Protein AF-A0A9D8ED06-F1 (afdb_monomer)

Structure (mmCIF, N/CA/C/O backbone):
data_AF-A0A9D8ED06-F1
#
_entry.id   AF-A0A9D8ED06-F1
#
loop_
_atom_site.group_PDB
_atom_site.id
_atom_site.type_symbol
_atom_site.label_atom_id
_atom_site.label_alt_id
_atom_site.label_comp_id
_atom_site.label_asym_id
_atom_site.label_entity_id
_atom_site.label_seq_id
_atom_site.pdbx_PDB_ins_code
_atom_site.Cartn_x
_atom_site.Cartn_y
_atom_site.Cartn_z
_atom_site.occupancy
_atom_site.B_iso_or_equiv
_atom_site.auth_seq_id
_atom_site.auth_comp_id
_atom_site.auth_asym_id
_atom_site.auth_atom_id
_atom_site.pdbx_PDB_model_num
ATOM 1 N N . MET A 1 1 ? -43.386 12.411 17.148 1.00 39.41 1 MET A N 1
ATOM 2 C CA . MET A 1 1 ? -43.288 12.449 15.678 1.00 39.41 1 MET A CA 1
ATOM 3 C C . MET A 1 1 ? -42.777 13.836 15.346 1.00 39.41 1 MET A C 1
ATOM 5 O O . MET A 1 1 ? -43.495 14.792 15.588 1.00 39.41 1 MET A O 1
ATOM 9 N N . MET A 1 2 ? -41.491 13.960 15.024 1.00 34.00 2 MET A N 1
ATOM 10 C CA . MET A 1 2 ? -40.901 15.220 14.574 1.00 34.00 2 MET A CA 1
ATOM 11 C C . MET A 1 2 ? -40.360 14.948 13.182 1.00 34.00 2 MET A C 1
ATOM 13 O O . MET A 1 2 ? -39.385 14.214 13.023 1.00 34.00 2 MET A O 1
ATOM 17 N N . ASP A 1 3 ? -41.088 15.466 12.205 1.00 28.80 3 ASP A N 1
ATOM 18 C CA . ASP A 1 3 ? -40.783 15.391 10.791 1.00 28.80 3 ASP A CA 1
ATOM 19 C C . ASP A 1 3 ? -39.564 16.272 10.500 1.00 28.80 3 ASP A C 1
ATOM 21 O O . ASP A 1 3 ? -39.547 17.467 10.801 1.00 28.80 3 ASP A O 1
ATOM 25 N N . TYR A 1 4 ? -38.510 15.664 9.959 1.00 32.94 4 TYR A N 1
ATOM 26 C CA . TYR A 1 4 ? -37.364 16.386 9.420 1.00 32.94 4 TYR A CA 1
ATOM 27 C C . TYR A 1 4 ? -37.573 16.544 7.915 1.00 32.94 4 TYR A C 1
ATOM 29 O O . TYR A 1 4 ? -37.387 15.595 7.152 1.00 32.94 4 TYR A O 1
ATOM 37 N N . GLU A 1 5 ? -37.971 17.742 7.493 1.00 30.98 5 GLU A N 1
ATOM 38 C CA . GLU A 1 5 ? -37.958 18.138 6.087 1.00 30.98 5 GLU A CA 1
ATOM 39 C C . GLU A 1 5 ? -36.528 18.531 5.672 1.00 30.98 5 GLU A C 1
ATOM 41 O O . GLU A 1 5 ? -35.942 19.453 6.255 1.00 30.98 5 GLU A O 1
ATOM 46 N N . PRO A 1 6 ? -35.931 17.869 4.663 1.00 34.00 6 PRO A N 1
ATOM 47 C CA . PRO A 1 6 ? -34.641 18.276 4.138 1.00 34.00 6 PRO A CA 1
ATOM 48 C C . PRO A 1 6 ? -34.812 19.580 3.355 1.00 34.00 6 PRO A C 1
ATOM 50 O O . PRO A 1 6 ? -35.506 19.629 2.340 1.00 34.00 6 PRO A O 1
ATOM 53 N N . LYS A 1 7 ? -34.150 20.647 3.816 1.00 33.44 7 LYS A N 1
ATOM 54 C CA . LYS A 1 7 ? -34.055 21.903 3.067 1.00 33.44 7 LYS A CA 1
ATOM 55 C C . LYS A 1 7 ? -33.379 21.630 1.725 1.00 33.44 7 LYS A C 1
ATOM 57 O O . LYS A 1 7 ? -32.186 21.346 1.652 1.00 33.44 7 LYS A O 1
ATOM 62 N N . SER A 1 8 ? -34.179 21.720 0.673 1.00 41.31 8 SER A N 1
ATOM 63 C CA . SER A 1 8 ? -33.764 21.725 -0.718 1.00 41.31 8 SER A CA 1
ATOM 64 C C . SER A 1 8 ? -32.802 22.879 -0.995 1.00 41.31 8 SER A C 1
ATOM 66 O O . SER A 1 8 ? -33.153 24.043 -0.801 1.00 41.31 8 SER A O 1
ATOM 68 N N . SER A 1 9 ? -31.636 22.574 -1.550 1.00 38.88 9 SER A N 1
ATOM 69 C CA . SER A 1 9 ? -30.878 23.527 -2.359 1.00 38.88 9 SER A CA 1
ATOM 70 C C . SER A 1 9 ? -30.356 22.818 -3.609 1.00 38.88 9 SER A C 1
ATOM 72 O O . SER A 1 9 ? -29.245 22.302 -3.647 1.00 38.88 9 SER A O 1
ATOM 74 N N . ASN A 1 10 ? -31.248 22.754 -4.600 1.00 35.50 10 ASN A N 1
ATOM 75 C CA . ASN A 1 10 ? -31.016 22.803 -6.044 1.00 35.50 10 ASN A CA 1
ATOM 76 C C . ASN A 1 10 ? -29.803 22.044 -6.605 1.00 35.50 10 ASN A C 1
ATOM 78 O O . ASN A 1 10 ? -28.806 22.646 -6.992 1.00 35.50 10 ASN A O 1
ATOM 82 N N . CYS A 1 11 ? -29.963 20.736 -6.814 1.00 32.53 11 CYS A N 1
ATOM 83 C CA . CYS A 1 11 ? -29.278 20.053 -7.911 1.00 32.53 11 CYS A CA 1
ATOM 84 C C . CYS A 1 11 ? -30.189 20.137 -9.146 1.00 32.53 11 CYS A C 1
ATOM 86 O O . CYS A 1 11 ? -30.953 19.220 -9.445 1.00 32.53 11 CYS A O 1
ATOM 88 N N . ALA A 1 12 ? -30.200 21.301 -9.799 1.00 33.06 12 ALA A N 1
ATOM 89 C CA . ALA A 1 12 ? -30.870 21.453 -11.081 1.00 33.06 12 ALA A CA 1
ATOM 90 C C . ALA A 1 12 ? -30.023 20.740 -12.141 1.00 33.06 12 ALA A C 1
ATOM 92 O O . ALA A 1 12 ? -28.913 21.161 -12.458 1.00 33.06 12 ALA A O 1
ATOM 93 N N . THR A 1 13 ? -30.539 19.635 -12.666 1.00 32.00 13 THR A N 1
ATOM 94 C CA . THR A 1 13 ? -29.998 18.959 -13.842 1.00 32.00 13 THR A CA 1
ATOM 95 C C . THR A 1 13 ? -30.345 19.786 -15.075 1.00 32.00 13 THR A C 1
ATOM 97 O O . THR A 1 13 ? -31.460 19.723 -15.586 1.00 32.00 13 THR A O 1
ATOM 100 N N . SER A 1 14 ? -29.397 20.580 -15.570 1.00 33.00 14 SER A N 1
ATOM 101 C CA . SER A 1 14 ? -29.468 21.112 -16.929 1.00 33.00 14 SER A CA 1
ATOM 102 C C . SER A 1 14 ? -28.676 20.200 -17.866 1.00 33.00 14 SER A C 1
ATOM 104 O O . SER A 1 14 ? -27.465 20.023 -17.749 1.00 33.00 14 SER A O 1
ATOM 106 N N . TYR A 1 15 ? -29.393 19.576 -18.799 1.00 31.38 15 TYR A N 1
ATOM 107 C CA . TYR A 1 15 ? -28.811 18.832 -19.908 1.00 31.38 15 TYR A CA 1
ATOM 108 C C . TYR A 1 15 ? -28.352 19.829 -20.973 1.00 31.38 15 TYR A C 1
ATOM 110 O O . TYR A 1 15 ? -29.186 20.459 -21.618 1.00 31.38 15 TYR A O 1
ATOM 118 N N . ASN A 1 16 ? -27.041 19.950 -21.191 1.00 36.94 16 ASN A N 1
ATOM 119 C CA . ASN A 1 16 ? -26.518 20.590 -22.394 1.00 36.94 16 ASN A CA 1
ATOM 120 C C . ASN A 1 16 ? -26.170 19.523 -23.434 1.00 36.94 16 ASN A C 1
ATOM 122 O O . ASN A 1 16 ? -25.305 18.669 -23.240 1.00 36.94 16 ASN A O 1
ATOM 126 N N . HIS A 1 17 ? -26.887 19.588 -24.553 1.00 39.72 17 HIS A N 1
ATOM 127 C CA . HIS A 1 17 ? -26.724 18.757 -25.738 1.00 39.72 17 HIS A CA 1
ATOM 128 C C . HIS A 1 17 ? -25.493 19.224 -26.533 1.00 39.72 17 HIS A C 1
ATOM 130 O O . HIS A 1 17 ? -25.630 19.824 -27.588 1.00 39.72 17 HIS A O 1
ATOM 136 N N . GLN A 1 18 ? -24.282 18.991 -26.026 1.00 37.78 18 GLN A N 1
ATOM 137 C CA . GLN A 1 18 ? -23.038 19.061 -26.805 1.00 37.78 18 GLN A CA 1
ATOM 138 C C . GLN A 1 18 ? -21.930 18.365 -26.008 1.00 37.78 18 GLN A C 1
ATOM 140 O O . GLN A 1 18 ? -21.523 18.817 -24.944 1.00 37.78 18 GLN A O 1
ATOM 145 N N . GLY A 1 19 ? -21.526 17.189 -26.492 1.00 42.66 19 GLY A N 1
ATOM 146 C CA . GLY A 1 19 ? -20.711 16.227 -25.762 1.00 42.66 19 GLY A CA 1
ATOM 147 C C . GLY A 1 19 ? -19.361 16.763 -25.285 1.00 42.66 19 GLY A C 1
ATOM 148 O O . GLY A 1 19 ? -18.488 17.076 -26.084 1.00 42.66 19 GLY A O 1
ATOM 149 N N . SER A 1 20 ? -19.178 16.762 -23.967 1.00 33.22 20 SER A N 1
ATOM 150 C CA . SER A 1 20 ? -17.905 16.538 -23.280 1.00 33.22 20 SER A CA 1
ATOM 151 C C . SER A 1 20 ? -18.240 16.145 -21.842 1.00 33.22 20 SER A C 1
ATOM 153 O O . SER A 1 20 ? -18.758 16.945 -21.065 1.00 33.22 20 SER A O 1
ATOM 155 N N . SER A 1 21 ? -18.064 14.870 -21.504 1.00 31.06 21 SER A N 1
ATOM 156 C CA . SER A 1 21 ? -18.430 14.323 -20.200 1.00 31.06 21 SER A CA 1
ATOM 157 C C . SER A 1 21 ? -17.364 14.658 -19.159 1.00 31.06 21 SER A C 1
ATOM 159 O O . SER A 1 21 ? -16.411 13.899 -18.979 1.00 31.06 21 SER A O 1
ATOM 161 N N . THR A 1 22 ? -17.538 15.753 -18.428 1.00 29.25 22 THR A N 1
ATOM 162 C CA . THR A 1 22 ? -16.889 15.918 -17.124 1.00 29.25 22 THR A CA 1
ATOM 163 C C . THR A 1 22 ? -17.961 15.879 -16.050 1.00 29.25 22 THR A C 1
ATOM 165 O O . THR A 1 22 ? -18.749 16.807 -15.901 1.00 29.25 22 THR A O 1
ATOM 168 N N . VAL A 1 23 ? -18.008 14.766 -15.318 1.00 35.38 23 VAL A N 1
ATOM 169 C CA . VAL A 1 23 ? -18.763 14.672 -14.069 1.00 35.38 23 VAL A CA 1
ATOM 170 C C . VAL A 1 23 ? -17.981 15.478 -13.041 1.00 35.38 23 VAL A C 1
ATOM 172 O O . VAL A 1 23 ? -16.940 15.033 -12.557 1.00 35.38 23 VAL A O 1
ATOM 175 N N . GLU A 1 24 ? -18.447 16.688 -12.754 1.00 33.56 24 GLU A N 1
ATOM 176 C CA . GLU A 1 24 ? -17.897 17.514 -11.687 1.00 33.56 24 GLU A CA 1
ATOM 177 C C . GLU A 1 24 ? -18.332 16.903 -10.350 1.00 33.56 24 GLU A C 1
ATOM 179 O O . GLU A 1 24 ? -19.439 17.100 -9.847 1.00 33.56 24 GLU A O 1
ATOM 184 N N . CYS A 1 25 ? -17.476 16.033 -9.817 1.00 30.41 25 CYS A N 1
ATOM 185 C CA . CYS A 1 25 ? -17.723 15.368 -8.552 1.00 30.41 25 CYS A CA 1
ATOM 186 C C . CYS A 1 25 ? -17.470 16.364 -7.411 1.00 30.41 25 CYS A C 1
ATOM 188 O O . CYS A 1 25 ? -16.342 16.529 -6.961 1.00 30.41 25 CYS A O 1
ATOM 190 N N . CYS A 1 26 ? -18.546 17.003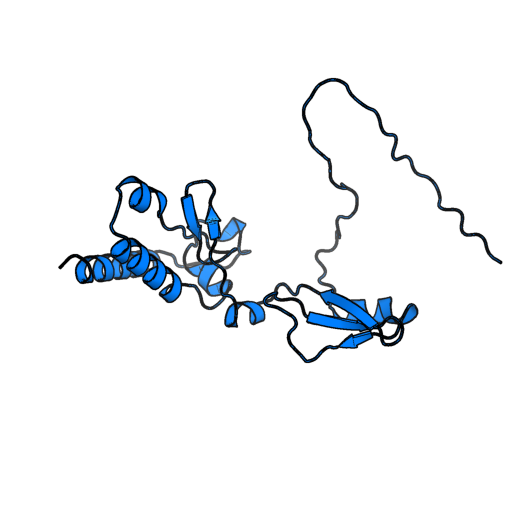 -6.948 1.00 32.66 26 CYS A N 1
ATOM 191 C CA . CYS A 1 26 ? -18.692 17.625 -5.630 1.00 32.66 26 CYS A CA 1
ATOM 192 C C . CYS A 1 26 ? -17.576 18.597 -5.19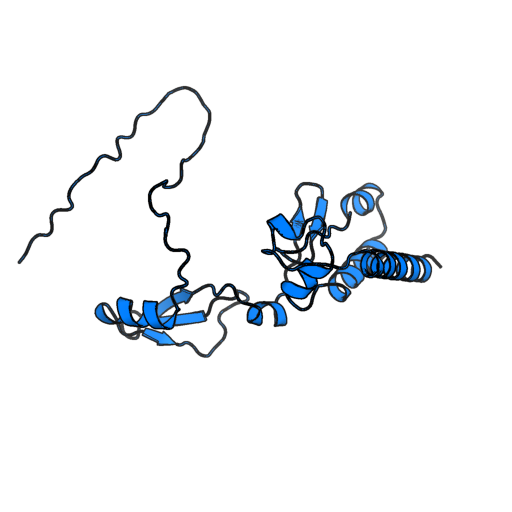8 1.00 32.66 26 CYS A C 1
ATOM 194 O O . CYS A 1 26 ? -16.750 18.283 -4.341 1.00 32.66 26 CYS A O 1
ATOM 196 N N . SER A 1 27 ? -17.672 19.846 -5.646 1.00 34.34 27 SER A N 1
ATOM 197 C CA . SER A 1 27 ? -16.887 21.001 -5.169 1.00 34.34 27 SER A CA 1
ATOM 198 C C . SER A 1 27 ? -17.259 21.486 -3.748 1.00 34.34 27 SER A C 1
ATOM 200 O O . SER A 1 27 ? -17.059 22.651 -3.427 1.00 34.34 27 SER A O 1
ATOM 202 N N . GLY A 1 28 ? -17.846 20.632 -2.897 1.00 31.55 28 GLY A N 1
ATOM 203 C CA . GLY A 1 28 ? -18.519 21.053 -1.654 1.00 31.55 28 GLY A CA 1
ATOM 204 C C . GLY A 1 28 ? -18.012 20.445 -0.344 1.00 31.55 28 GLY A C 1
ATOM 205 O O . GLY A 1 28 ? -18.449 20.872 0.717 1.00 31.55 28 GLY A O 1
ATOM 206 N N . TYR A 1 29 ? -17.095 19.476 -0.377 1.00 38.69 29 TYR A N 1
ATOM 207 C CA . TYR A 1 29 ? -16.506 18.899 0.839 1.00 38.69 29 TYR A CA 1
ATOM 208 C C . TYR A 1 29 ? -14.985 19.041 0.813 1.00 38.69 29 TYR A C 1
ATOM 210 O O . TYR A 1 29 ? -14.239 18.064 0.788 1.00 38.69 29 TYR A O 1
ATOM 218 N N . MET A 1 30 ? -14.520 20.288 0.809 1.00 34.34 30 MET A N 1
ATOM 219 C CA . MET A 1 30 ? -13.163 20.593 1.248 1.00 34.34 30 MET A CA 1
ATOM 220 C C . MET A 1 30 ? -13.162 20.525 2.781 1.00 34.34 30 MET A C 1
ATOM 222 O O . MET A 1 30 ? -13.786 21.346 3.446 1.00 34.34 30 MET A O 1
ATOM 226 N N . ALA A 1 31 ? -12.510 19.514 3.359 1.00 41.62 31 ALA A N 1
ATOM 227 C CA . ALA A 1 31 ? -12.146 19.546 4.773 1.00 41.62 31 ALA A CA 1
ATOM 228 C C . ALA A 1 31 ? -11.008 20.571 4.935 1.00 41.62 31 ALA A C 1
ATOM 230 O O . ALA A 1 31 ? -9.836 20.248 4.760 1.00 41.62 31 ALA A O 1
ATOM 231 N N . ASP A 1 32 ? -11.385 21.822 5.188 1.00 45.78 32 ASP A N 1
ATOM 232 C CA . ASP A 1 32 ? -10.563 23.029 5.014 1.00 45.78 32 ASP A CA 1
ATOM 233 C C . ASP A 1 32 ? -9.677 23.400 6.227 1.00 45.78 32 ASP A C 1
ATOM 235 O O . ASP A 1 32 ? -9.299 24.551 6.405 1.00 45.78 32 ASP A O 1
ATOM 239 N N . SER A 1 33 ? -9.330 22.450 7.106 1.00 54.94 33 SER A N 1
ATOM 240 C CA . SER A 1 33 ? -8.477 22.736 8.281 1.00 54.94 33 SER A CA 1
ATOM 241 C C . SER A 1 33 ? -7.114 22.041 8.270 1.00 54.94 33 SER A C 1
ATOM 243 O O . SER A 1 33 ? -6.279 22.315 9.130 1.00 54.94 33 SER A O 1
ATOM 245 N N . GLY A 1 34 ? -6.871 21.104 7.343 1.00 58.88 34 GLY A N 1
ATOM 246 C CA . GLY A 1 34 ? -5.668 20.257 7.358 1.00 58.88 34 GLY A CA 1
ATOM 247 C C . GLY A 1 34 ? -5.547 19.349 8.597 1.00 58.88 34 GLY A C 1
ATOM 248 O O . GLY A 1 34 ? -4.562 18.620 8.743 1.00 58.88 34 GLY A O 1
ATOM 249 N N . GLU A 1 35 ? -6.543 19.364 9.485 1.00 76.00 35 GLU A N 1
ATOM 250 C CA . GLU A 1 35 ? -6.534 18.633 10.742 1.00 76.00 35 GLU A CA 1
ATOM 251 C C . GLU A 1 35 ? -6.864 17.155 10.503 1.00 76.00 35 GLU A C 1
ATOM 253 O O . GLU A 1 35 ? -7.863 16.790 9.877 1.00 76.00 35 GLU A O 1
ATOM 258 N N . LYS A 1 36 ? -5.995 16.265 10.989 1.00 78.81 36 LYS A N 1
ATOM 259 C CA . LYS A 1 36 ? -6.183 14.818 10.848 1.00 78.81 36 LYS A CA 1
ATOM 260 C C . LYS A 1 36 ? -7.125 14.314 11.934 1.00 78.81 36 LYS A C 1
ATOM 262 O O . LYS A 1 36 ? -6.769 14.310 13.108 1.00 78.81 36 LYS A O 1
ATOM 267 N N . ILE A 1 37 ? -8.277 13.787 11.534 1.00 85.31 37 ILE A N 1
ATOM 268 C CA . ILE A 1 37 ? -9.206 13.124 12.453 1.00 85.31 37 ILE A CA 1
ATOM 269 C C . ILE A 1 37 ? -8.759 11.673 12.672 1.00 85.31 37 ILE A C 1
ATOM 271 O O . ILE A 1 37 ? -8.502 10.931 11.721 1.00 85.31 37 ILE A O 1
ATOM 275 N N . SER A 1 38 ? -8.666 11.252 13.935 1.00 88.94 38 SER A N 1
ATOM 276 C CA . SER A 1 38 ? -8.314 9.870 14.270 1.00 88.94 38 SER A CA 1
ATOM 277 C C . SER A 1 38 ? -9.487 8.915 14.027 1.00 88.94 38 SER A C 1
ATOM 279 O O . SER A 1 38 ? -10.650 9.274 14.219 1.00 88.94 38 SER A O 1
ATOM 281 N N . VAL A 1 39 ? -9.193 7.654 13.687 1.00 90.12 39 VAL A N 1
ATOM 282 C CA . VAL A 1 39 ? -10.227 6.606 13.586 1.00 90.12 39 VAL A CA 1
ATOM 283 C C . VAL A 1 39 ? -11.006 6.484 14.898 1.00 90.12 39 VAL A C 1
ATOM 285 O O . VAL A 1 39 ? -12.220 6.323 14.873 1.00 90.12 39 VAL A O 1
ATOM 288 N N . GLN A 1 40 ? -10.334 6.626 16.045 1.00 89.50 40 GLN A N 1
ATOM 289 C CA . GLN A 1 40 ? -10.975 6.532 17.355 1.00 89.50 40 GLN A CA 1
ATOM 290 C C . GLN A 1 40 ? -12.010 7.645 17.576 1.00 89.50 40 GLN A C 1
ATOM 292 O O . GLN A 1 40 ? -13.081 7.383 18.118 1.00 89.50 40 GLN A O 1
ATOM 297 N N . SER A 1 41 ? -11.720 8.861 17.104 1.00 91.69 41 SER A N 1
ATOM 298 C CA . SER A 1 41 ? -12.649 9.995 17.144 1.00 91.69 41 SER A CA 1
ATOM 299 C C . SER A 1 41 ? -13.886 9.725 16.286 1.00 91.69 41 SER A C 1
ATOM 301 O O . SER A 1 41 ? -15.005 9.942 16.741 1.00 91.69 41 SER A O 1
ATOM 303 N N . ILE A 1 42 ? -13.698 9.179 15.077 1.00 93.38 42 ILE A N 1
ATOM 304 C CA . ILE A 1 42 ? -14.815 8.822 14.188 1.00 93.38 42 ILE A CA 1
ATOM 305 C C . ILE A 1 42 ? -15.680 7.731 14.824 1.00 93.38 42 ILE A C 1
ATOM 307 O O . ILE A 1 42 ? -16.900 7.860 14.834 1.00 93.38 42 ILE A O 1
ATOM 311 N N . ILE A 1 43 ? -15.063 6.695 15.405 1.00 93.06 43 ILE A N 1
ATOM 312 C CA . ILE A 1 43 ? -15.779 5.650 16.150 1.00 93.06 43 ILE A CA 1
ATOM 313 C C . ILE A 1 43 ? -16.590 6.249 17.302 1.00 93.06 43 ILE A C 1
ATOM 315 O O . ILE A 1 43 ? -17.753 5.892 17.472 1.00 93.06 43 ILE A O 1
ATOM 319 N N . GLY A 1 44 ? -16.015 7.193 18.053 1.00 92.25 44 GLY A N 1
ATOM 320 C CA . GLY A 1 44 ? -16.721 7.916 19.111 1.00 92.25 44 GLY A CA 1
ATOM 321 C C . GLY A 1 44 ? -17.992 8.607 18.614 1.00 92.25 44 GLY A C 1
ATOM 322 O O . GLY A 1 44 ? -19.037 8.470 19.243 1.00 92.25 44 GLY A O 1
ATOM 323 N N . ILE A 1 45 ? -17.922 9.268 17.455 1.00 92.06 45 ILE A N 1
ATOM 324 C CA . ILE A 1 45 ? -19.072 9.939 16.830 1.00 92.06 45 ILE A CA 1
ATOM 325 C C . ILE A 1 45 ? -20.121 8.920 16.374 1.00 92.06 45 ILE A C 1
ATOM 327 O O . ILE A 1 45 ? -21.299 9.065 16.688 1.00 92.06 45 ILE A O 1
ATOM 331 N N . ILE A 1 46 ? -19.730 7.873 15.641 1.00 92.38 46 ILE A N 1
ATOM 332 C CA . ILE A 1 46 ? -20.711 6.934 15.071 1.00 92.38 46 ILE A CA 1
ATOM 333 C C . ILE A 1 46 ? -21.322 5.991 16.113 1.00 92.38 46 ILE A C 1
ATOM 335 O O . ILE A 1 46 ? -22.390 5.432 15.866 1.00 92.38 46 ILE A O 1
ATOM 339 N N . ASN A 1 47 ? -20.695 5.839 17.285 1.00 90.94 47 ASN A N 1
ATOM 340 C CA . ASN A 1 47 ? -21.217 5.023 18.383 1.00 90.94 47 ASN A CA 1
ATOM 341 C C . ASN A 1 47 ? -22.566 5.524 18.932 1.00 90.94 47 ASN A C 1
ATOM 343 O O . ASN A 1 47 ? -23.270 4.769 19.597 1.00 90.94 47 ASN A O 1
ATOM 347 N N . GLN A 1 48 ? -22.979 6.760 18.630 1.00 91.62 48 GLN A N 1
ATOM 348 C CA . GLN A 1 48 ? -24.333 7.227 18.955 1.00 91.62 48 GLN A CA 1
ATOM 349 C C . GLN A 1 48 ? -25.427 6.573 18.087 1.00 91.62 48 GLN A C 1
ATOM 351 O O . GLN A 1 48 ? -26.599 6.602 18.449 1.00 91.62 48 GLN A O 1
ATOM 356 N N . TYR A 1 49 ? -25.051 5.960 16.958 1.00 89.88 49 TYR A N 1
ATOM 357 C CA . TYR A 1 49 ? -25.964 5.302 16.015 1.00 89.88 49 TYR A CA 1
ATOM 358 C C . TYR A 1 49 ? -25.845 3.769 16.008 1.00 89.88 49 TYR A C 1
ATOM 360 O O . TYR A 1 49 ? -26.639 3.094 15.355 1.00 89.88 49 TYR A O 1
ATOM 368 N N . GLY A 1 50 ? -24.858 3.197 16.702 1.00 88.69 50 GLY A N 1
ATOM 369 C CA . GLY A 1 50 ? -24.598 1.756 16.705 1.00 88.69 50 GLY A CA 1
ATOM 370 C C . GLY A 1 50 ? -23.491 1.357 17.678 1.00 88.69 50 GLY A C 1
ATOM 371 O O . GLY A 1 50 ? -22.865 2.210 18.294 1.00 88.69 50 GLY A O 1
ATOM 372 N N . SER A 1 51 ? -23.235 0.055 17.828 1.00 93.19 51 SER A N 1
ATOM 373 C CA . SER A 1 51 ? -22.165 -0.442 18.704 1.00 93.19 51 SER A CA 1
ATOM 374 C C . SER A 1 51 ? -21.085 -1.112 17.872 1.00 93.19 51 SER A C 1
ATOM 376 O O . SER A 1 51 ? -21.270 -2.234 17.400 1.00 93.19 51 SER A O 1
ATOM 378 N N . TYR A 1 52 ? -19.960 -0.421 17.697 1.00 94.94 52 TYR A N 1
ATOM 379 C CA . TYR A 1 52 ? -18.884 -0.855 16.813 1.00 94.94 52 TYR A CA 1
ATOM 380 C C . TYR A 1 52 ? -17.711 -1.450 17.595 1.00 94.94 52 TYR A C 1
ATOM 382 O O . TYR A 1 52 ? -17.134 -0.804 18.469 1.00 94.94 52 TYR A O 1
ATOM 390 N N . GLU A 1 53 ? -17.315 -2.674 17.251 1.00 93.81 53 GLU A N 1
ATOM 391 C CA . GLU A 1 53 ? -16.149 -3.348 17.828 1.00 93.81 53 GLU A CA 1
ATOM 392 C C . GLU A 1 53 ? -15.040 -3.534 16.796 1.00 93.81 53 GLU A C 1
ATOM 394 O O . GLU A 1 53 ? -15.296 -3.861 15.636 1.00 93.81 53 GLU A O 1
ATOM 399 N N . ARG A 1 54 ? -13.786 -3.326 17.211 1.00 94.81 54 ARG A N 1
ATOM 400 C CA . ARG A 1 54 ? -12.637 -3.509 16.323 1.00 94.81 54 ARG A CA 1
ATOM 401 C C . ARG A 1 54 ? -12.456 -4.990 16.010 1.00 94.81 54 ARG A C 1
ATOM 403 O O . ARG A 1 54 ? -12.277 -5.802 16.916 1.00 94.81 54 ARG A O 1
ATOM 410 N N . VAL A 1 55 ? -12.395 -5.314 14.727 1.00 94.75 55 VAL A N 1
ATOM 411 C CA . VAL A 1 55 ? -12.042 -6.650 14.248 1.00 94.75 55 VAL A CA 1
ATOM 412 C C . VAL A 1 55 ? -10.531 -6.827 14.396 1.00 94.75 55 VAL A C 1
ATOM 414 O O . VAL A 1 55 ? -9.749 -5.964 13.982 1.00 94.75 55 VAL A O 1
ATOM 417 N N . LYS A 1 56 ? -10.103 -7.913 15.046 1.00 91.00 56 LYS A N 1
ATOM 418 C CA . LYS A 1 56 ? -8.674 -8.196 15.261 1.00 91.00 56 LYS A CA 1
ATOM 419 C C . LYS A 1 56 ? -8.064 -8.883 14.048 1.00 91.00 56 LYS A C 1
ATOM 421 O O . LYS A 1 56 ? -6.907 -8.638 13.714 1.00 91.00 56 LYS A O 1
ATOM 426 N N . GLU A 1 57 ? -8.858 -9.717 13.398 1.00 88.62 57 GLU A N 1
ATOM 427 C CA . GLU A 1 57 ? -8.487 -10.476 12.225 1.00 88.62 57 GLU A CA 1
ATOM 428 C C . GLU A 1 57 ? -8.336 -9.555 11.018 1.00 88.62 57 GLU A C 1
ATOM 430 O O . GLU A 1 57 ? -9.089 -8.601 10.800 1.00 88.62 57 GLU A O 1
ATOM 435 N N . ARG A 1 58 ? -7.347 -9.868 10.188 1.00 83.19 58 ARG A N 1
ATOM 436 C CA . ARG A 1 58 ? -7.154 -9.173 8.928 1.00 83.19 58 ARG A CA 1
ATOM 437 C C . ARG A 1 58 ? -8.193 -9.655 7.916 1.00 83.19 58 ARG A C 1
ATOM 439 O O . ARG A 1 58 ? -8.212 -10.831 7.567 1.00 83.19 58 ARG A O 1
ATOM 446 N N . ILE A 1 59 ? -8.988 -8.730 7.383 1.00 88.31 59 ILE A N 1
ATOM 447 C CA . ILE A 1 59 ? -9.931 -9.014 6.295 1.00 88.31 59 ILE A CA 1
ATOM 448 C C . ILE A 1 59 ? -9.315 -8.562 4.965 1.00 88.31 59 ILE A C 1
ATOM 450 O O . ILE A 1 59 ? -9.129 -7.370 4.705 1.00 88.31 59 ILE A O 1
ATOM 454 N N . GLY A 1 60 ? -9.003 -9.533 4.106 1.00 86.50 60 GLY A N 1
ATOM 455 C CA . GLY A 1 60 ? -8.438 -9.302 2.777 1.00 86.50 60 GLY A CA 1
ATOM 456 C C . GLY A 1 60 ? -7.012 -8.725 2.770 1.00 86.50 60 GLY A C 1
ATOM 457 O O . GLY A 1 60 ? -6.284 -8.715 3.764 1.00 86.50 60 GLY A O 1
ATOM 458 N N . PHE A 1 61 ? -6.595 -8.227 1.603 1.00 81.25 61 PHE A N 1
ATOM 459 C CA . PHE A 1 61 ? -5.231 -7.725 1.353 1.00 81.25 61 PHE A CA 1
ATOM 460 C C . PHE A 1 61 ? -5.133 -6.189 1.341 1.00 81.25 61 PHE A C 1
ATOM 462 O O . PHE A 1 61 ? -4.095 -5.621 0.999 1.00 81.25 61 PHE A O 1
ATOM 469 N N . GLY A 1 62 ? -6.215 -5.495 1.701 1.00 83.62 62 GLY A N 1
ATOM 470 C CA . GLY A 1 62 ? -6.240 -4.038 1.823 1.00 83.62 62 GLY A CA 1
ATOM 471 C C . GLY A 1 62 ? -5.587 -3.536 3.118 1.00 83.62 62 GLY A C 1
ATOM 472 O O . GLY A 1 62 ? -5.350 -4.330 4.026 1.00 83.62 62 GLY A O 1
ATOM 473 N N . PRO A 1 63 ? -5.311 -2.224 3.218 1.00 86.75 63 PRO A N 1
ATOM 474 C CA . PRO A 1 63 ? -4.783 -1.592 4.430 1.00 86.75 63 PRO A CA 1
ATOM 475 C C . PRO A 1 63 ? -5.869 -1.225 5.454 1.00 86.75 63 PRO A C 1
ATOM 477 O O . PRO A 1 63 ? -5.603 -0.519 6.422 1.00 86.75 63 PRO A O 1
ATOM 480 N N . SER A 1 64 ? -7.114 -1.626 5.195 1.00 91.19 64 SER A N 1
ATOM 481 C CA . SER A 1 64 ? -8.262 -1.202 5.982 1.00 91.19 64 SER A CA 1
ATOM 482 C C . SER A 1 64 ? -8.256 -1.856 7.361 1.00 91.19 64 SER A C 1
ATOM 484 O O . SER A 1 64 ? -8.058 -3.068 7.474 1.00 91.19 64 SER A O 1
ATOM 486 N N . VAL A 1 65 ? -8.524 -1.066 8.399 1.00 90.62 65 VAL A N 1
ATOM 487 C CA . VAL A 1 65 ? -8.907 -1.582 9.716 1.00 90.62 65 VAL A CA 1
ATOM 488 C C . VAL A 1 65 ? -10.422 -1.659 9.782 1.00 90.62 65 VAL A C 1
ATOM 490 O O . VAL A 1 65 ? -11.111 -0.719 9.390 1.00 90.62 65 VAL A O 1
ATOM 493 N N . TYR A 1 66 ? -10.944 -2.780 10.262 1.00 94.06 66 TYR A N 1
ATOM 494 C CA . TYR A 1 66 ? -12.379 -3.024 10.244 1.00 94.06 66 TYR A CA 1
ATOM 495 C C . TYR A 1 66 ? -12.984 -2.925 11.633 1.00 94.06 66 TYR A C 1
ATOM 497 O O . TYR A 1 66 ? -12.401 -3.367 12.625 1.00 94.06 66 TYR A O 1
ATOM 505 N N . TYR A 1 67 ? -14.186 -2.373 11.664 1.00 94.94 67 TYR A N 1
ATOM 506 C CA . TYR A 1 67 ? -15.075 -2.377 12.808 1.00 94.94 67 TYR A CA 1
ATOM 507 C C . TYR A 1 67 ? -16.368 -3.068 12.414 1.00 94.94 67 TYR A C 1
ATOM 509 O O . TYR A 1 67 ? -16.852 -2.892 11.296 1.00 94.94 67 TYR A O 1
ATOM 517 N N . ARG A 1 68 ? -16.916 -3.863 13.325 1.00 95.31 68 ARG A N 1
ATOM 518 C CA . ARG A 1 68 ? -18.164 -4.587 13.126 1.00 95.31 68 ARG A CA 1
ATOM 519 C C . ARG A 1 68 ? -19.245 -3.989 14.008 1.00 95.31 68 ARG A C 1
ATOM 521 O O . ARG A 1 68 ? -19.016 -3.804 15.199 1.00 95.31 68 ARG A O 1
ATOM 528 N N . ASP A 1 69 ? -20.413 -3.722 13.440 1.00 94.50 69 ASP A N 1
ATOM 529 C CA . ASP A 1 69 ? -21.594 -3.403 14.241 1.00 94.50 69 ASP A CA 1
ATOM 530 C C . ASP A 1 69 ? -22.145 -4.681 14.883 1.00 94.50 69 ASP A C 1
ATOM 532 O O . ASP A 1 69 ? -22.466 -5.653 14.191 1.00 94.50 69 ASP A O 1
ATOM 536 N N . LYS A 1 70 ? -22.294 -4.679 16.208 1.00 93.00 70 LYS A N 1
ATOM 537 C CA . LYS A 1 70 ? -22.829 -5.818 16.961 1.00 93.00 70 LYS A CA 1
ATOM 538 C C . LYS A 1 70 ? -24.261 -6.170 16.568 1.00 93.00 70 LYS A C 1
ATOM 540 O O . LYS A 1 70 ? -24.625 -7.343 16.628 1.00 93.00 70 LYS A O 1
ATOM 545 N N . LYS A 1 71 ? -25.072 -5.182 16.170 1.00 90.62 71 LYS A N 1
ATOM 546 C CA . LYS A 1 71 ? -26.493 -5.395 15.865 1.00 90.62 71 LYS A CA 1
ATOM 547 C C . LYS A 1 71 ? -26.699 -5.902 14.441 1.00 90.62 71 LYS A C 1
ATOM 549 O O . LYS A 1 71 ? -27.272 -6.971 14.253 1.00 90.62 71 LYS A O 1
ATOM 554 N N . SER A 1 72 ? -26.230 -5.156 13.440 1.00 90.00 72 SER A N 1
ATOM 555 C CA . SER A 1 72 ? -26.422 -5.515 12.028 1.00 90.00 72 SER A CA 1
ATOM 556 C C . SER A 1 72 ? -25.416 -6.543 11.509 1.00 90.00 72 SER A C 1
ATOM 558 O O . SER A 1 72 ? -25.620 -7.096 10.432 1.00 90.00 72 SER A O 1
ATOM 560 N N . LYS A 1 73 ? -24.326 -6.806 12.248 1.00 87.38 73 LYS A N 1
ATOM 561 C CA . LYS A 1 73 ? -23.175 -7.621 11.816 1.00 87.38 73 LYS A CA 1
ATOM 562 C C . LYS A 1 73 ? -22.433 -7.062 10.593 1.00 87.38 73 LYS A C 1
ATOM 564 O O . LYS A 1 73 ? -21.553 -7.751 10.078 1.00 87.38 73 LYS A O 1
ATOM 569 N N . SER A 1 74 ? -22.752 -5.840 10.165 1.00 91.12 74 SER A N 1
ATOM 570 C CA . SER A 1 74 ? -22.101 -5.143 9.053 1.00 91.12 74 SER A CA 1
ATOM 571 C C . SER A 1 74 ? -20.700 -4.670 9.430 1.00 91.12 74 SER A C 1
ATOM 573 O O . SER A 1 74 ? -20.387 -4.503 10.611 1.00 91.12 74 SER A O 1
ATOM 575 N N . TYR A 1 75 ? -19.868 -4.413 8.418 1.00 93.38 75 TYR A N 1
ATOM 576 C CA . TYR A 1 75 ? -18.497 -3.941 8.594 1.00 93.38 75 TYR A CA 1
ATOM 577 C C . TYR A 1 75 ? -18.322 -2.519 8.067 1.00 93.38 75 TYR A C 1
ATOM 579 O O . TYR A 1 75 ? -18.782 -2.191 6.976 1.00 93.38 75 TYR A O 1
ATOM 587 N N . ILE A 1 76 ? -17.577 -1.710 8.816 1.00 93.94 76 ILE A N 1
ATOM 588 C CA . ILE A 1 76 ? -17.044 -0.421 8.377 1.00 93.94 76 ILE A CA 1
ATOM 589 C C . ILE A 1 76 ? -15.526 -0.545 8.314 1.00 93.94 76 ILE A C 1
ATOM 591 O O . ILE A 1 76 ? -14.887 -0.970 9.278 1.00 93.94 76 ILE A O 1
ATOM 595 N N . GLY A 1 77 ? -14.951 -0.202 7.164 1.00 93.44 77 GLY A N 1
ATOM 596 C CA . GLY A 1 77 ? -13.513 -0.232 6.931 1.00 93.44 77 GLY A CA 1
ATOM 597 C C . GLY A 1 77 ? -12.920 1.171 6.874 1.00 93.44 77 GLY A C 1
ATOM 598 O O . GLY A 1 77 ? -13.381 2.001 6.094 1.00 93.44 77 GLY A O 1
ATOM 599 N N . PHE A 1 78 ? -11.871 1.420 7.654 1.00 92.38 78 PHE A N 1
ATOM 600 C CA . PHE A 1 78 ? -11.101 2.659 7.602 1.00 92.38 78 PHE A CA 1
ATOM 601 C C . PHE A 1 78 ? -9.760 2.416 6.921 1.00 92.38 78 PHE A C 1
ATOM 603 O O . PHE A 1 78 ? -8.921 1.665 7.421 1.00 92.38 78 PHE A O 1
ATOM 610 N N . ILE A 1 79 ? -9.532 3.089 5.794 1.00 89.56 79 ILE A N 1
ATOM 611 C CA . ILE A 1 79 ? -8.245 3.077 5.096 1.00 89.56 79 ILE A CA 1
ATOM 612 C C . ILE A 1 79 ? -7.309 4.063 5.795 1.00 89.56 79 ILE A C 1
ATOM 614 O O . ILE A 1 79 ? -7.445 5.276 5.648 1.00 89.56 79 ILE A O 1
ATOM 618 N N . ILE A 1 80 ? -6.342 3.538 6.547 1.00 83.31 80 ILE A N 1
ATOM 619 C CA . ILE A 1 80 ? -5.344 4.360 7.234 1.00 83.31 80 ILE A CA 1
ATOM 620 C C . ILE A 1 80 ? -4.154 4.577 6.303 1.00 83.31 80 ILE A C 1
ATOM 622 O O . ILE A 1 80 ? -3.538 3.633 5.807 1.00 83.31 80 ILE A O 1
ATOM 626 N N . ASN A 1 81 ? -3.821 5.844 6.068 1.00 77.88 81 ASN A N 1
ATOM 627 C CA . ASN A 1 81 ? -2.718 6.237 5.201 1.00 77.88 81 ASN A CA 1
ATOM 628 C C . ASN A 1 81 ? -1.380 6.308 5.962 1.00 77.88 81 ASN A C 1
ATOM 630 O O . ASN A 1 81 ? -0.738 7.358 5.983 1.00 77.88 81 ASN A O 1
ATOM 634 N N . ASP A 1 82 ? -0.970 5.213 6.605 1.00 75.88 82 ASP A N 1
ATOM 635 C CA . ASP A 1 82 ? 0.273 5.134 7.382 1.00 75.88 82 ASP A CA 1
ATOM 636 C C . ASP A 1 82 ? 1.345 4.239 6.723 1.00 75.88 82 ASP A C 1
ATOM 638 O O . ASP A 1 82 ? 1.170 3.691 5.630 1.00 75.88 82 ASP A O 1
ATOM 642 N N . SER A 1 83 ? 2.511 4.129 7.367 1.00 76.50 83 SER A N 1
ATOM 643 C CA . SER A 1 83 ? 3.605 3.266 6.909 1.00 76.50 83 SER A CA 1
ATOM 644 C C . SER A 1 83 ? 3.439 1.798 7.308 1.00 76.50 83 SER A C 1
ATOM 646 O O . SER A 1 83 ? 4.134 0.955 6.740 1.00 76.50 83 SER A O 1
ATOM 648 N N . SER A 1 84 ? 2.526 1.459 8.228 1.00 77.06 84 SER A N 1
ATOM 649 C CA . SER A 1 84 ? 2.334 0.080 8.705 1.00 77.06 84 SER A CA 1
ATOM 650 C C . SER A 1 84 ? 1.926 -0.849 7.561 1.00 77.06 84 SER A C 1
ATOM 652 O O . SER A 1 84 ? 2.401 -1.985 7.464 1.00 77.06 84 SER A O 1
ATOM 654 N N . ALA A 1 85 ? 1.146 -0.314 6.617 1.00 82.50 85 ALA A N 1
ATOM 655 C CA . ALA A 1 85 ? 0.689 -1.043 5.448 1.00 82.50 85 ALA A CA 1
ATOM 656 C C . ALA A 1 85 ? 1.796 -1.440 4.464 1.00 82.50 85 ALA A C 1
ATOM 658 O O . ALA A 1 85 ? 1.601 -2.347 3.653 1.00 82.50 85 ALA A O 1
ATOM 659 N N . CYS A 1 86 ? 2.960 -0.787 4.520 1.00 86.56 86 CYS A N 1
ATOM 660 C CA . CYS A 1 86 ? 4.057 -1.075 3.598 1.00 86.56 86 CYS A CA 1
ATOM 661 C C . CYS A 1 86 ? 4.661 -2.465 3.846 1.00 86.56 86 CYS A C 1
ATOM 663 O O . CYS A 1 86 ? 5.002 -3.141 2.880 1.00 86.56 86 CYS A O 1
ATOM 665 N N . SER A 1 87 ? 4.687 -2.924 5.105 1.00 84.94 87 SER A N 1
ATOM 666 C CA . SER A 1 87 ? 5.268 -4.215 5.518 1.00 84.94 87 SER A CA 1
ATOM 667 C C . SER A 1 87 ? 4.658 -5.436 4.820 1.00 84.94 87 SER A C 1
ATOM 669 O O . SER A 1 87 ? 5.339 -6.428 4.588 1.00 84.94 87 SER A O 1
ATOM 671 N N . TYR A 1 88 ? 3.380 -5.353 4.450 1.00 83.94 88 TYR A N 1
ATOM 672 C CA . TYR A 1 88 ? 2.643 -6.416 3.764 1.00 83.94 88 TYR A CA 1
ATOM 673 C C . TYR A 1 88 ? 2.191 -6.010 2.355 1.00 83.94 88 TYR A C 1
ATOM 675 O O . TYR A 1 88 ? 1.383 -6.698 1.729 1.00 83.94 88 TYR A O 1
ATOM 683 N N . CYS A 1 89 ? 2.650 -4.863 1.850 1.00 87.44 89 CYS A N 1
ATOM 684 C CA . CYS A 1 89 ? 2.259 -4.377 0.536 1.00 87.44 89 CYS A CA 1
ATOM 685 C C . CYS A 1 89 ? 2.913 -5.231 -0.553 1.00 87.44 89 CYS A C 1
ATOM 687 O O . CYS A 1 89 ? 4.127 -5.227 -0.713 1.00 87.44 89 CYS A O 1
ATOM 689 N N . ASN A 1 90 ? 2.098 -5.890 -1.372 1.00 87.94 90 ASN A N 1
ATOM 690 C CA . ASN A 1 90 ? 2.528 -6.717 -2.502 1.00 87.94 90 ASN A CA 1
ATOM 691 C C . ASN A 1 90 ? 2.192 -6.091 -3.871 1.00 87.94 90 ASN A C 1
ATOM 693 O O . ASN A 1 90 ? 2.226 -6.765 -4.894 1.00 87.94 90 ASN A O 1
ATOM 697 N N . ARG A 1 91 ? 1.843 -4.796 -3.909 1.00 90.44 91 ARG A N 1
ATOM 698 C CA . ARG A 1 91 ? 1.389 -4.129 -5.141 1.00 90.44 91 ARG A CA 1
ATOM 699 C C . ARG A 1 91 ? 2.553 -3.567 -5.950 1.00 90.44 91 ARG A C 1
ATOM 701 O O . ARG A 1 91 ? 3.350 -2.792 -5.418 1.00 90.44 91 ARG A O 1
ATOM 708 N N . LEU A 1 92 ? 2.579 -3.888 -7.237 1.00 91.31 92 LEU A N 1
ATOM 709 C CA . LEU A 1 92 ? 3.305 -3.163 -8.280 1.00 91.31 92 LEU A CA 1
ATOM 710 C C . LEU A 1 92 ? 2.281 -2.428 -9.149 1.00 91.31 92 LEU A C 1
ATOM 712 O O . LEU A 1 92 ? 1.104 -2.791 -9.159 1.00 91.31 92 LEU A O 1
ATOM 716 N N . ARG A 1 93 ? 2.696 -1.368 -9.837 1.00 92.25 93 ARG A N 1
ATOM 717 C CA . ARG A 1 93 ? 1.821 -0.612 -10.740 1.00 92.25 93 ARG A CA 1
ATOM 718 C C . ARG A 1 93 ? 2.465 -0.504 -12.107 1.00 92.25 93 ARG A C 1
ATOM 720 O O . ARG A 1 93 ? 3.650 -0.210 -12.179 1.00 92.25 93 ARG A O 1
ATOM 727 N N . LEU A 1 94 ? 1.675 -0.698 -13.154 1.00 92.75 94 LEU A N 1
ATOM 728 C CA . LEU A 1 94 ? 2.055 -0.396 -14.527 1.00 92.75 94 LEU A CA 1
ATOM 729 C C . LEU A 1 94 ? 1.426 0.951 -14.900 1.00 92.75 94 LEU A C 1
ATOM 731 O O . LEU A 1 94 ? 0.235 1.157 -14.667 1.00 92.75 94 LEU A O 1
ATOM 735 N N . THR A 1 95 ? 2.224 1.884 -15.405 1.00 89.88 95 THR A N 1
ATOM 736 C CA . THR A 1 95 ? 1.746 3.171 -15.917 1.00 89.88 95 THR A CA 1
ATOM 737 C C . THR A 1 95 ? 1.162 2.995 -17.319 1.00 89.88 95 THR A C 1
ATOM 739 O O . THR A 1 95 ? 1.421 1.996 -17.990 1.00 89.88 95 THR A O 1
ATOM 742 N N . SER A 1 96 ? 0.394 3.979 -17.789 1.00 91.62 96 SER A N 1
ATOM 743 C CA . SER A 1 96 ? -0.137 4.006 -19.161 1.00 91.62 96 SER A CA 1
ATOM 744 C C . SER A 1 96 ? 0.960 4.019 -20.232 1.00 91.62 96 SER A C 1
ATOM 746 O O . SER A 1 96 ? 0.740 3.546 -21.342 1.00 91.62 96 SER A O 1
ATOM 748 N N . GLU A 1 97 ? 2.159 4.498 -19.895 1.00 89.31 97 GLU A N 1
ATOM 749 C CA . GLU A 1 97 ? 3.340 4.450 -20.765 1.00 89.31 97 GLU A CA 1
ATOM 750 C C . GLU A 1 97 ? 4.006 3.063 -20.811 1.00 89.31 97 GLU A C 1
ATOM 752 O O . GLU A 1 97 ? 4.961 2.859 -21.557 1.00 89.31 97 GLU A O 1
ATOM 757 N N . GLY A 1 98 ? 3.526 2.097 -20.021 1.00 90.00 98 GLY A N 1
ATOM 758 C CA . GLY A 1 98 ? 4.110 0.759 -19.927 1.00 90.00 98 GLY A CA 1
ATOM 759 C C . GLY A 1 98 ? 5.356 0.689 -19.038 1.00 90.00 98 GLY A C 1
ATOM 760 O O . GLY A 1 98 ? 6.199 -0.192 -19.216 1.00 90.00 98 GLY A O 1
ATOM 761 N N . ARG A 1 99 ? 5.476 1.598 -18.064 1.00 90.56 99 ARG A N 1
ATOM 762 C CA . ARG A 1 99 ? 6.557 1.597 -17.069 1.00 90.56 99 ARG A CA 1
ATOM 763 C C . ARG A 1 99 ? 6.070 1.050 -15.728 1.00 90.56 99 ARG A C 1
ATOM 765 O O . ARG A 1 99 ? 4.920 1.243 -15.347 1.00 90.56 99 ARG A O 1
ATOM 772 N N . VAL A 1 100 ? 6.936 0.384 -14.975 1.00 91.56 100 VAL A N 1
ATOM 773 C CA . VAL A 1 100 ? 6.612 -0.195 -13.666 1.00 91.56 100 VAL A CA 1
ATOM 774 C C . VAL A 1 100 ? 6.996 0.760 -12.536 1.00 91.56 100 VAL A C 1
ATOM 776 O O . VAL A 1 100 ? 8.139 1.196 -12.454 1.00 91.56 100 VAL A O 1
ATOM 779 N N . ARG A 1 101 ? 6.063 1.028 -11.614 1.00 91.38 101 ARG A N 1
ATOM 780 C CA . ARG A 1 101 ? 6.297 1.681 -10.315 1.00 91.38 101 ARG A CA 1
ATOM 781 C C . ARG A 1 101 ? 6.204 0.666 -9.179 1.00 91.38 101 ARG A C 1
ATOM 783 O O . ARG A 1 101 ? 5.196 -0.031 -9.024 1.00 91.38 101 ARG A O 1
ATOM 790 N N . LEU A 1 102 ? 7.220 0.641 -8.317 1.00 91.56 102 LEU A N 1
ATOM 791 C CA . LEU A 1 102 ? 7.280 -0.278 -7.168 1.00 91.56 102 LEU A CA 1
ATOM 792 C C . LEU A 1 102 ? 6.450 0.197 -5.969 1.00 91.56 102 LEU A C 1
ATOM 794 O O . LEU A 1 102 ? 6.076 -0.596 -5.103 1.00 91.56 102 LEU A O 1
ATOM 798 N N . CYS A 1 103 ? 6.148 1.492 -5.906 1.00 88.38 103 CYS A N 1
ATOM 799 C CA . CYS A 1 103 ? 5.341 2.115 -4.865 1.00 88.38 103 CYS A CA 1
ATOM 800 C C . CYS A 1 103 ? 4.431 3.177 -5.490 1.00 88.38 103 CYS A C 1
ATOM 802 O O . CYS A 1 103 ? 4.786 3.777 -6.500 1.00 88.38 103 CYS A O 1
ATOM 804 N N . LEU A 1 104 ? 3.265 3.425 -4.878 1.00 87.12 104 LEU A N 1
ATOM 805 C CA . LEU A 1 104 ? 2.378 4.522 -5.294 1.00 87.12 104 LEU A CA 1
ATOM 806 C C . LEU A 1 104 ? 3.097 5.873 -5.221 1.00 87.12 104 LEU A C 1
ATOM 808 O O . LEU A 1 104 ? 2.864 6.737 -6.055 1.00 87.12 104 LEU A O 1
ATOM 812 N N . PHE A 1 105 ? 3.971 6.010 -4.224 1.00 81.88 105 PHE A N 1
ATOM 813 C CA . PHE A 1 105 ? 4.672 7.242 -3.889 1.00 81.88 105 PHE A CA 1
ATOM 814 C C . PHE A 1 105 ? 6.109 7.280 -4.430 1.00 81.88 105 PHE A C 1
ATOM 816 O O . PHE A 1 105 ? 6.916 8.086 -3.978 1.00 81.88 105 PHE A O 1
ATOM 823 N N . SER A 1 106 ? 6.484 6.361 -5.327 1.00 78.88 106 SER A N 1
ATOM 824 C CA . SER A 1 106 ? 7.811 6.401 -5.947 1.00 78.88 106 SER A CA 1
ATOM 825 C C . SER A 1 106 ? 7.767 7.250 -7.200 1.00 78.88 106 SER A C 1
ATOM 827 O O . SER A 1 106 ? 6.896 7.058 -8.047 1.00 78.88 106 SER A O 1
ATOM 829 N N . GLY A 1 107 ? 8.748 8.139 -7.335 1.00 74.88 107 GLY A N 1
ATOM 830 C CA . GLY A 1 107 ? 9.047 8.785 -8.607 1.00 74.88 107 GLY A CA 1
ATOM 831 C C . GLY A 1 107 ? 9.901 7.919 -9.540 1.00 74.88 107 GLY A C 1
ATOM 832 O O . GLY A 1 107 ? 10.201 8.371 -10.643 1.00 74.88 107 GLY A O 1
ATOM 833 N N . ILE A 1 108 ? 10.361 6.736 -9.108 1.00 81.19 108 ILE A N 1
ATOM 834 C CA . ILE A 1 108 ? 11.142 5.821 -9.950 1.00 81.19 108 ILE A CA 1
ATOM 835 C 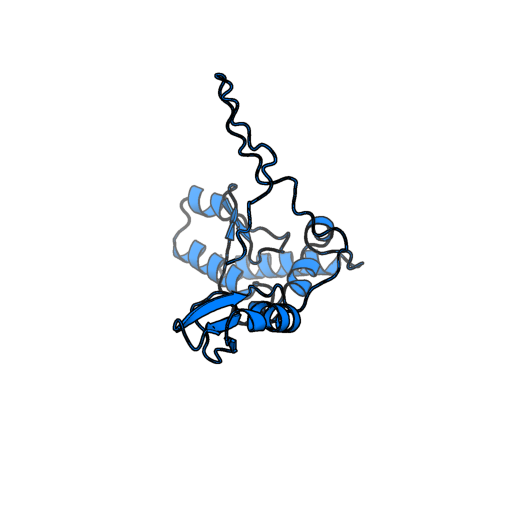C . ILE A 1 108 ? 10.204 4.930 -10.755 1.00 81.19 108 ILE A C 1
ATOM 837 O O . ILE A 1 108 ? 9.283 4.306 -10.221 1.00 81.19 108 ILE A O 1
ATOM 841 N N . GLU A 1 109 ? 10.509 4.846 -12.043 1.00 87.38 109 GLU A N 1
ATOM 842 C CA . GLU A 1 109 ? 9.823 4.021 -13.019 1.00 87.38 109 GLU A CA 1
ATOM 843 C C . GLU A 1 109 ? 10.826 3.198 -13.818 1.00 87.38 109 GLU A C 1
ATOM 845 O O . GLU A 1 109 ? 11.889 3.697 -14.185 1.00 87.38 109 GLU A O 1
ATOM 850 N N . TYR A 1 110 ? 10.462 1.955 -14.110 1.00 86.44 110 TYR A N 1
ATOM 851 C CA . TYR A 1 110 ? 11.277 1.021 -14.880 1.00 86.44 110 TYR A CA 1
ATOM 852 C C . TYR A 1 110 ? 10.579 0.709 -16.201 1.00 86.44 110 TYR A C 1
ATOM 854 O O . TYR A 1 110 ? 9.400 0.362 -16.200 1.00 86.44 110 TYR A O 1
ATOM 862 N N . ASP A 1 111 ? 11.271 0.847 -17.328 1.00 87.06 111 ASP A N 1
ATOM 863 C CA . ASP A 1 111 ? 10.678 0.569 -18.637 1.00 87.06 111 ASP A CA 1
ATOM 864 C C . ASP A 1 111 ? 10.583 -0.941 -18.876 1.00 87.06 111 ASP A C 1
ATOM 866 O O . ASP A 1 111 ? 11.593 -1.630 -19.019 1.00 87.06 111 ASP A O 1
ATOM 870 N N . LEU A 1 112 ? 9.353 -1.452 -18.905 1.00 88.25 112 LEU A N 1
ATOM 871 C CA . LEU A 1 112 ? 9.068 -2.846 -19.237 1.00 88.25 112 LEU A CA 1
ATOM 872 C C . LEU A 1 112 ? 8.505 -2.985 -20.660 1.00 88.25 112 LEU A C 1
ATOM 874 O O . LEU A 1 112 ? 8.544 -4.066 -21.249 1.00 88.25 112 LEU A O 1
ATOM 878 N N . ARG A 1 113 ? 8.010 -1.889 -21.242 1.00 89.31 113 ARG A N 1
ATOM 879 C CA . ARG A 1 113 ? 7.393 -1.852 -22.569 1.00 89.31 113 ARG A CA 1
ATOM 880 C C . ARG A 1 113 ? 8.390 -2.228 -23.652 1.00 89.31 113 ARG A C 1
ATOM 882 O O . ARG A 1 113 ? 8.059 -3.040 -24.513 1.00 89.31 113 ARG A O 1
ATOM 889 N N . GLU A 1 114 ? 9.598 -1.675 -23.595 1.00 87.62 114 GLU A N 1
ATOM 890 C CA . GLU A 1 114 ? 10.655 -2.002 -24.558 1.00 87.62 114 GLU A CA 1
ATOM 891 C C . GLU A 1 114 ? 11.032 -3.490 -24.502 1.00 87.62 114 GLU A C 1
ATOM 893 O O . GLU A 1 114 ? 11.250 -4.118 -25.536 1.00 87.62 114 GLU A O 1
ATOM 898 N N . LYS A 1 115 ? 11.031 -4.109 -23.314 1.00 85.69 115 LYS A N 1
ATOM 899 C CA . LYS A 1 115 ? 11.326 -5.545 -23.172 1.00 85.69 115 LYS A CA 1
ATOM 900 C C . LYS A 1 115 ? 10.277 -6.420 -23.856 1.00 85.69 115 LYS A C 1
ATOM 902 O O . LYS A 1 115 ? 10.649 -7.341 -24.585 1.00 85.69 115 LYS A O 1
ATOM 907 N N . PHE A 1 116 ? 8.995 -6.102 -23.675 1.00 87.25 116 PHE A N 1
ATOM 908 C CA . PHE A 1 116 ? 7.907 -6.817 -24.344 1.00 87.25 116 PHE A CA 1
ATOM 909 C C . PHE A 1 116 ? 7.908 -6.605 -25.860 1.00 87.25 116 PHE A C 1
ATOM 911 O O . PHE A 1 116 ? 7.720 -7.558 -26.609 1.00 87.25 116 PHE A O 1
ATOM 918 N N . ARG A 1 117 ? 8.151 -5.376 -26.332 1.00 91.19 117 ARG A N 1
ATOM 919 C CA . ARG A 1 117 ? 8.161 -5.067 -27.773 1.00 91.19 117 ARG A CA 1
ATOM 920 C C . ARG A 1 117 ? 9.303 -5.731 -28.527 1.00 91.19 117 ARG A C 1
ATOM 922 O O . ARG A 1 117 ? 9.115 -6.116 -29.673 1.00 91.19 117 ARG A O 1
ATOM 929 N N . ASN A 1 118 ? 10.441 -5.914 -27.868 1.00 91.06 118 ASN A N 1
ATOM 930 C CA . ASN A 1 118 ? 11.584 -6.627 -28.429 1.00 91.06 118 ASN A CA 1
ATOM 931 C C . ASN A 1 118 ? 11.453 -8.159 -28.332 1.00 91.06 118 ASN A C 1
ATOM 933 O O . ASN A 1 118 ? 12.437 -8.854 -28.563 1.00 91.06 118 ASN A O 1
ATOM 937 N N . ALA A 1 119 ? 10.273 -8.683 -27.963 1.00 88.56 119 ALA A N 1
ATOM 938 C CA . ALA A 1 119 ? 10.017 -10.114 -27.784 1.00 88.56 119 ALA A CA 1
ATOM 939 C C . ALA A 1 119 ? 11.077 -10.800 -26.901 1.00 88.56 119 ALA A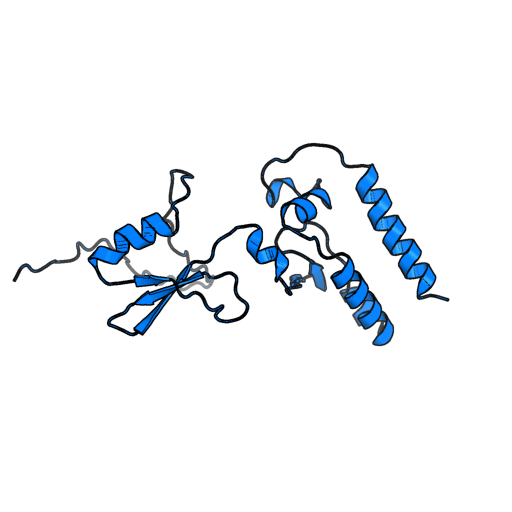 C 1
ATOM 941 O O . ALA A 1 119 ? 11.544 -11.900 -27.199 1.00 88.56 119 ALA A O 1
ATOM 942 N N . SER A 1 120 ? 11.486 -10.122 -25.819 1.00 91.12 120 SER A N 1
ATOM 943 C CA . SER A 1 120 ? 12.466 -10.680 -24.883 1.00 91.12 120 SER A CA 1
ATOM 944 C C . SER A 1 120 ? 11.948 -12.011 -24.322 1.00 91.12 120 SER A C 1
ATOM 946 O O . SER A 1 120 ? 10.760 -12.092 -24.007 1.00 91.12 120 SER A O 1
ATOM 948 N N . PRO A 1 121 ? 12.811 -13.025 -24.128 1.00 92.81 121 PRO A N 1
ATOM 949 C CA . PRO A 1 121 ? 12.395 -14.287 -23.527 1.00 92.81 121 PRO A CA 1
ATOM 950 C C . PRO A 1 121 ? 11.756 -14.090 -22.147 1.00 92.81 121 PRO A C 1
ATOM 952 O O . PRO A 1 121 ? 12.206 -13.248 -21.362 1.00 92.81 121 PRO A O 1
ATOM 955 N N . ASP A 1 122 ? 10.770 -14.921 -21.811 1.00 92.75 122 ASP A N 1
ATOM 956 C CA . ASP A 1 122 ? 10.044 -14.852 -20.534 1.00 92.75 122 ASP A CA 1
ATOM 957 C C . ASP A 1 122 ? 10.969 -14.885 -19.312 1.00 92.75 122 ASP A C 1
ATOM 959 O O . ASP A 1 122 ? 10.726 -14.191 -18.323 1.00 92.75 122 ASP A O 1
ATOM 963 N N . GLU A 1 123 ? 12.071 -15.637 -19.373 1.00 93.00 123 GLU A N 1
ATOM 964 C CA . GLU A 1 123 ? 13.038 -15.710 -18.273 1.00 93.00 123 GLU A CA 1
ATOM 965 C C . GLU A 1 123 ? 13.745 -14.368 -18.016 1.00 93.00 123 GLU A C 1
ATOM 967 O O . GLU A 1 123 ? 14.003 -14.020 -16.861 1.00 93.00 123 GLU A O 1
ATOM 972 N N . VAL A 1 124 ? 13.962 -13.555 -19.056 1.00 89.81 124 VAL A N 1
ATOM 973 C CA . VAL A 1 124 ? 14.499 -12.194 -18.913 1.00 89.81 124 VAL A CA 1
ATOM 974 C C . VAL A 1 124 ? 13.475 -11.311 -18.208 1.00 89.81 124 VAL A C 1
ATOM 976 O O . VAL A 1 124 ? 13.799 -10.660 -17.216 1.00 89.81 124 VAL A O 1
ATOM 979 N N . ILE A 1 125 ? 12.214 -11.346 -18.642 1.00 90.69 125 ILE A N 1
ATOM 980 C CA . ILE A 1 125 ? 11.129 -10.570 -18.022 1.00 90.69 125 ILE A CA 1
ATOM 981 C C . ILE A 1 125 ? 10.953 -10.975 -16.552 1.00 90.69 125 ILE A C 1
ATOM 983 O O . ILE A 1 125 ? 10.835 -10.132 -15.663 1.00 90.69 125 ILE A O 1
ATOM 987 N N . LYS A 1 126 ? 11.003 -12.273 -16.265 1.00 92.62 126 LYS A N 1
ATOM 988 C CA . LYS A 1 126 ? 10.906 -12.830 -14.915 1.00 92.62 126 LYS A CA 1
ATOM 989 C C . LYS A 1 126 ? 12.081 -12.421 -14.030 1.00 92.62 126 LYS A C 1
ATOM 991 O O . LYS A 1 126 ? 11.866 -12.132 -12.851 1.00 92.62 126 LYS A O 1
ATOM 996 N N . SER A 1 127 ? 13.304 -12.377 -14.562 1.00 90.94 127 SER A N 1
ATOM 997 C CA . SER A 1 127 ? 14.464 -11.849 -13.830 1.00 90.94 127 SER A CA 1
ATOM 998 C C . SER A 1 127 ? 14.278 -10.370 -13.474 1.00 90.94 127 SER A C 1
ATOM 1000 O O . SER A 1 127 ? 14.496 -9.982 -12.326 1.00 90.94 127 SER A O 1
ATOM 1002 N N . GLU A 1 128 ? 13.730 -9.580 -14.397 1.00 89.44 128 GLU A N 1
ATOM 1003 C CA . GLU A 1 128 ? 13.463 -8.159 -14.189 1.00 89.44 128 GLU A CA 1
ATOM 1004 C C . GLU A 1 128 ? 12.400 -7.939 -13.102 1.00 89.44 128 GLU A C 1
ATOM 1006 O O . GLU A 1 128 ? 12.586 -7.157 -12.170 1.00 89.44 128 GLU A O 1
ATOM 1011 N N . LEU A 1 129 ? 11.308 -8.706 -13.140 1.00 90.75 129 LEU A N 1
ATOM 1012 C CA . LEU A 1 129 ? 10.276 -8.660 -12.103 1.00 90.75 129 LEU A CA 1
ATOM 1013 C C . LEU A 1 129 ? 10.829 -9.062 -10.725 1.00 90.75 129 LEU A C 1
ATOM 1015 O O . LEU A 1 129 ? 10.499 -8.429 -9.719 1.00 90.75 129 LEU A O 1
ATOM 1019 N N . LYS A 1 130 ? 11.714 -10.065 -10.654 1.00 91.94 130 LYS A N 1
ATOM 1020 C CA . LYS A 1 130 ? 12.411 -10.418 -9.403 1.00 91.94 130 LYS A CA 1
ATOM 1021 C C . LYS A 1 130 ? 13.295 -9.269 -8.915 1.00 91.94 130 LYS A C 1
ATOM 1023 O O . LYS A 1 130 ? 13.317 -8.981 -7.715 1.00 91.94 130 LYS A O 1
ATOM 1028 N N . PHE A 1 131 ? 13.992 -8.592 -9.825 1.00 89.81 131 PHE A N 1
ATOM 1029 C CA . PHE A 1 131 ? 14.776 -7.403 -9.509 1.00 89.81 131 PHE A CA 1
ATOM 1030 C C . PHE A 1 131 ? 13.888 -6.277 -8.955 1.00 89.81 131 PHE A C 1
ATOM 1032 O O . PHE A 1 131 ? 14.197 -5.717 -7.900 1.00 89.81 131 PHE A O 1
ATOM 1039 N N . PHE A 1 132 ? 12.745 -5.998 -9.582 1.00 89.94 132 PHE A N 1
ATOM 1040 C CA . PHE A 1 132 ? 11.754 -5.031 -9.101 1.00 89.94 132 PHE A CA 1
ATOM 1041 C C . PHE A 1 132 ? 11.270 -5.355 -7.690 1.00 89.94 132 PHE A C 1
ATOM 1043 O O . PHE A 1 132 ? 11.266 -4.486 -6.820 1.00 89.94 132 PHE A O 1
ATOM 1050 N N . MET A 1 133 ? 10.918 -6.614 -7.426 1.00 89.00 133 MET A N 1
ATOM 1051 C CA . MET A 1 133 ? 10.482 -7.044 -6.096 1.00 89.00 133 MET A CA 1
ATOM 1052 C C . MET A 1 133 ? 11.570 -6.834 -5.037 1.00 89.00 133 MET A C 1
ATOM 1054 O O . MET A 1 133 ? 11.269 -6.356 -3.946 1.00 89.00 133 MET A O 1
ATOM 1058 N N . LYS A 1 134 ? 12.836 -7.119 -5.365 1.00 88.62 134 LYS A N 1
ATOM 1059 C CA . LYS A 1 134 ? 13.974 -6.927 -4.452 1.00 88.62 134 LYS A CA 1
ATOM 1060 C C . LYS A 1 134 ? 14.266 -5.453 -4.154 1.00 88.62 134 LYS A C 1
ATOM 1062 O O . LYS A 1 134 ? 14.742 -5.132 -3.069 1.00 88.62 134 LYS A O 1
ATOM 1067 N N . ASN A 1 135 ? 13.993 -4.567 -5.109 1.00 86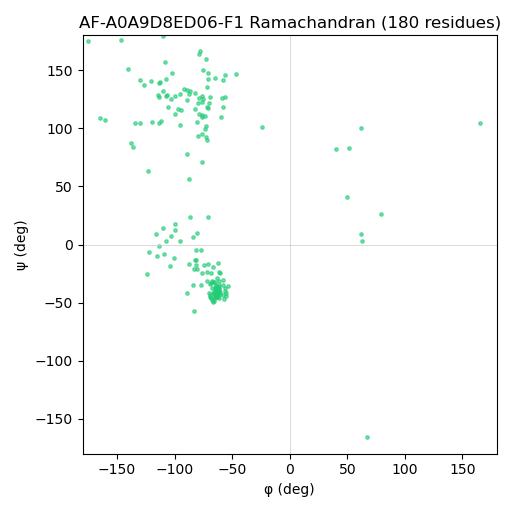.81 135 ASN A N 1
ATOM 1068 C CA . ASN A 1 135 ? 14.236 -3.127 -4.977 1.00 86.81 135 ASN A CA 1
ATOM 1069 C C . ASN A 1 135 ? 13.005 -2.345 -4.515 1.00 86.81 135 ASN A C 1
ATOM 1071 O O . ASN A 1 135 ? 13.064 -1.120 -4.3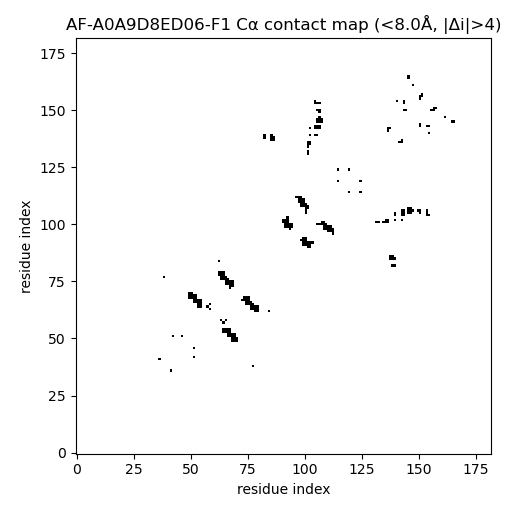93 1.00 86.81 135 ASN A O 1
ATOM 1075 N N . LYS A 1 136 ? 11.895 -3.036 -4.233 1.00 88.44 136 LYS A N 1
ATOM 1076 C CA . LYS A 1 136 ? 10.705 -2.412 -3.672 1.00 88.44 136 LYS A CA 1
ATOM 1077 C C . LYS A 1 136 ? 11.081 -1.701 -2.364 1.00 88.44 136 LYS A C 1
ATOM 1079 O O . LYS A 1 136 ? 11.683 -2.324 -1.487 1.00 88.44 136 LYS A O 1
ATOM 1084 N N . PRO A 1 137 ? 10.751 -0.407 -2.218 1.00 86.62 137 PRO A N 1
ATOM 1085 C CA . PRO A 1 137 ? 11.080 0.325 -1.006 1.00 86.62 137 PRO A CA 1
ATOM 1086 C C . PRO A 1 137 ? 10.321 -0.261 0.187 1.00 86.62 137 PRO A C 1
ATOM 1088 O O . PRO A 1 137 ? 9.161 -0.658 0.064 1.00 86.62 137 PRO A O 1
ATOM 1091 N N . GLN A 1 138 ? 10.984 -0.281 1.340 1.00 85.88 138 GLN A N 1
ATOM 1092 C CA . GLN A 1 138 ? 10.459 -0.799 2.602 1.00 85.88 138 GLN A CA 1
ATOM 1093 C C . GLN A 1 138 ? 9.279 0.034 3.107 1.00 85.88 138 GLN A C 1
ATOM 1095 O O . GLN A 1 138 ? 8.312 -0.503 3.642 1.00 85.88 138 GLN A O 1
ATOM 1100 N N . ASP A 1 139 ? 9.3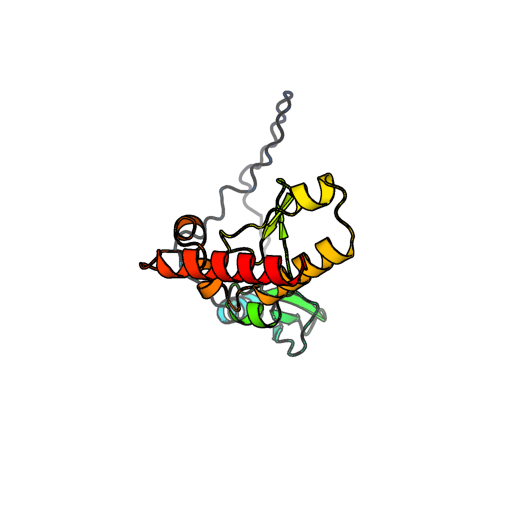36 1.353 2.914 1.00 83.62 139 ASP A N 1
ATOM 1101 C CA . ASP A 1 139 ? 8.251 2.261 3.256 1.00 83.62 139 ASP A CA 1
ATOM 1102 C C . ASP A 1 139 ? 8.157 3.448 2.284 1.00 83.62 139 ASP A C 1
ATOM 1104 O O . ASP A 1 139 ? 8.973 3.635 1.371 1.00 83.62 139 ASP A O 1
ATOM 1108 N N . ARG A 1 140 ? 7.126 4.275 2.486 1.00 78.56 140 ARG A N 1
ATOM 1109 C CA . ARG A 1 140 ? 6.937 5.509 1.717 1.00 78.56 140 ARG A CA 1
ATOM 1110 C C . ARG A 1 140 ? 8.156 6.426 1.793 1.00 78.56 140 ARG A C 1
ATOM 1112 O O . ARG A 1 140 ? 8.534 6.980 0.773 1.00 78.56 140 ARG A O 1
ATOM 1119 N N . ARG A 1 141 ? 8.780 6.589 2.960 1.00 74.81 141 ARG A N 1
ATOM 1120 C CA . ARG A 1 141 ? 9.888 7.540 3.145 1.00 74.81 141 ARG A CA 1
ATOM 1121 C C . ARG A 1 141 ? 11.103 7.125 2.327 1.00 74.81 141 ARG A C 1
ATOM 1123 O O . ARG A 1 141 ? 11.703 7.965 1.662 1.00 74.81 141 ARG A O 1
ATOM 1130 N N . GLN A 1 142 ? 11.429 5.834 2.312 1.00 76.31 142 GLN A N 1
ATOM 1131 C CA . GLN A 1 142 ? 12.495 5.310 1.463 1.00 76.31 142 GLN A CA 1
ATOM 1132 C C . GLN A 1 142 ? 12.176 5.514 -0.021 1.00 76.31 142 GLN A C 1
ATOM 1134 O O . GLN A 1 142 ? 13.049 5.934 -0.776 1.00 76.31 142 GLN A O 1
ATOM 1139 N N . SER A 1 143 ? 10.924 5.283 -0.425 1.00 69.75 143 SER A N 1
ATOM 1140 C CA . SER A 1 143 ? 10.459 5.530 -1.795 1.00 69.75 143 SER A CA 1
ATOM 1141 C C . SER A 1 143 ? 10.682 6.981 -2.242 1.00 69.75 143 SER A C 1
ATOM 1143 O O . SER A 1 143 ? 11.071 7.215 -3.383 1.00 69.75 143 SER A O 1
ATOM 1145 N N . CYS A 1 144 ? 10.457 7.948 -1.349 1.00 62.34 144 CYS A N 1
ATOM 1146 C CA . CYS A 1 144 ? 10.664 9.371 -1.625 1.00 62.34 144 CYS A CA 1
ATOM 1147 C C . CYS A 1 144 ? 12.154 9.722 -1.762 1.00 62.34 144 CYS A C 1
ATOM 1149 O O . CYS A 1 144 ? 12.537 10.439 -2.680 1.00 62.34 144 CYS A O 1
ATOM 1151 N N . ARG A 1 145 ? 13.014 9.161 -0.898 1.00 61.22 145 ARG A N 1
ATOM 1152 C CA . ARG A 1 145 ? 14.476 9.381 -0.938 1.00 61.22 145 ARG A CA 1
ATOM 1153 C C . ARG A 1 145 ? 15.128 8.860 -2.218 1.00 61.22 145 ARG A C 1
ATOM 1155 O O . ARG A 1 145 ? 16.149 9.376 -2.648 1.00 61.22 145 ARG A O 1
ATOM 1162 N N . GLN A 1 146 ? 14.545 7.830 -2.821 1.00 60.88 146 GLN A N 1
ATOM 1163 C CA . GLN A 1 146 ? 15.054 7.233 -4.050 1.00 60.88 146 GLN A CA 1
ATOM 1164 C C . GLN A 1 146 ? 14.849 8.132 -5.288 1.00 60.88 146 GLN A C 1
ATOM 1166 O O . GLN A 1 146 ? 15.612 8.001 -6.242 1.00 60.88 146 GLN A O 1
ATOM 1171 N N . ASN A 1 147 ? 13.880 9.061 -5.290 1.00 55.59 147 ASN A N 1
ATOM 1172 C CA . ASN A 1 147 ? 13.733 10.049 -6.366 1.00 55.59 147 ASN A CA 1
ATOM 1173 C C . ASN A 1 147 ? 13.401 11.454 -5.833 1.00 55.59 147 ASN A C 1
ATOM 1175 O O . ASN A 1 147 ? 12.234 11.842 -5.774 1.00 55.59 147 ASN A O 1
ATOM 1179 N N . PRO A 1 148 ? 14.429 12.235 -5.509 1.00 48.38 148 PRO A N 1
ATOM 1180 C CA . PRO A 1 148 ? 14.273 13.520 -4.849 1.00 48.38 148 PRO A CA 1
ATOM 1181 C C . PRO A 1 148 ? 13.908 14.685 -5.792 1.00 48.38 148 PRO A C 1
ATOM 1183 O O . PRO A 1 148 ? 13.361 15.679 -5.332 1.00 48.38 148 PRO A O 1
ATOM 1186 N N . GLU A 1 149 ? 14.100 14.553 -7.111 1.00 49.06 149 GLU A N 1
ATOM 1187 C CA . GLU A 1 149 ? 13.657 15.555 -8.106 1.00 49.06 149 GLU A CA 1
ATOM 1188 C C . GLU A 1 149 ? 12.144 15.504 -8.368 1.00 49.06 149 GLU A C 1
ATOM 1190 O O . GLU A 1 149 ? 11.542 16.505 -8.745 1.00 49.06 149 GLU A O 1
ATOM 1195 N N . LYS A 1 150 ? 11.512 14.346 -8.133 1.00 45.53 150 LYS A N 1
ATOM 1196 C CA . LYS A 1 150 ? 10.048 14.170 -8.188 1.00 45.53 150 LYS A CA 1
ATOM 1197 C C . LYS A 1 150 ? 9.411 13.999 -6.803 1.00 45.53 150 LYS A C 1
ATOM 1199 O O . LYS A 1 150 ? 8.201 13.790 -6.715 1.00 45.53 150 LYS A O 1
ATOM 1204 N N . ALA A 1 151 ? 10.201 14.085 -5.728 1.00 42.56 151 ALA A N 1
ATOM 1205 C CA . ALA A 1 151 ? 9.719 13.903 -4.362 1.00 42.56 151 ALA A CA 1
ATOM 1206 C C . ALA A 1 151 ? 8.737 15.006 -3.956 1.00 42.56 151 ALA A C 1
ATOM 1208 O O . ALA A 1 151 ? 7.698 14.677 -3.400 1.00 42.56 151 ALA A O 1
ATOM 1209 N N . ASN A 1 152 ? 8.983 16.267 -4.325 1.00 41.91 152 ASN A N 1
ATOM 1210 C CA . ASN A 1 152 ? 8.189 17.408 -3.849 1.00 41.91 152 ASN A CA 1
ATOM 1211 C C . ASN A 1 152 ? 6.696 17.372 -4.238 1.00 41.91 152 ASN A C 1
ATOM 1213 O O . ASN A 1 152 ? 5.881 17.955 -3.534 1.00 41.91 152 ASN A O 1
ATOM 1217 N N . ALA A 1 153 ? 6.306 16.667 -5.309 1.00 46.44 153 ALA A N 1
ATOM 1218 C CA . ALA A 1 153 ? 4.897 16.548 -5.717 1.00 46.44 153 ALA A CA 1
ATOM 1219 C C . ALA A 1 153 ? 4.144 15.383 -5.039 1.00 46.44 153 ALA A C 1
ATOM 1221 O O . ALA A 1 153 ? 2.918 15.327 -5.074 1.00 46.44 153 ALA A O 1
ATOM 1222 N N . VAL A 1 154 ? 4.867 14.417 -4.460 1.00 45.84 154 VAL A N 1
ATOM 1223 C CA . VAL A 1 154 ? 4.312 13.123 -4.001 1.00 45.84 154 VAL A CA 1
ATOM 1224 C C . VAL A 1 154 ? 4.588 12.869 -2.514 1.00 45.84 154 VAL A C 1
ATOM 1226 O O . VAL A 1 154 ? 3.856 12.142 -1.837 1.00 45.84 154 VAL A O 1
ATOM 1229 N N . CYS A 1 155 ? 5.640 13.486 -1.997 1.00 46.28 155 CYS A N 1
ATOM 1230 C CA . CYS A 1 155 ? 6.138 13.383 -0.646 1.00 46.28 155 CYS A CA 1
ATOM 1231 C C . CYS A 1 155 ? 6.442 14.806 -0.182 1.00 46.28 155 CYS A C 1
ATOM 1233 O O . CYS A 1 155 ? 7.418 15.392 -0.637 1.00 46.28 155 CYS A O 1
ATOM 1235 N N . GLY A 1 156 ? 5.589 15.373 0.674 1.00 45.38 156 GLY A N 1
ATOM 1236 C CA . GLY A 1 156 ? 5.820 16.707 1.237 1.00 45.38 156 GLY A CA 1
ATOM 1237 C C . GLY A 1 156 ? 7.254 16.873 1.757 1.00 45.38 156 GLY A C 1
ATOM 1238 O O . GLY A 1 156 ? 7.861 15.896 2.204 1.00 45.38 156 GLY A O 1
ATOM 1239 N N . GLU A 1 157 ? 7.760 18.099 1.626 1.00 39.59 157 GLU A N 1
ATOM 1240 C CA . GLU A 1 157 ? 9.132 18.566 1.866 1.00 39.59 157 GLU A CA 1
ATOM 1241 C C . GLU A 1 157 ? 9.941 17.701 2.847 1.00 39.59 157 GLU A C 1
ATOM 1243 O O . GLU A 1 157 ? 9.810 17.794 4.067 1.00 39.59 157 GLU A O 1
ATOM 1248 N N . LEU A 1 158 ? 10.817 16.850 2.308 1.00 40.91 158 LEU A N 1
ATOM 1249 C CA . LEU A 1 158 ? 11.895 16.221 3.067 1.00 40.91 158 LEU A CA 1
ATOM 1250 C C . LEU A 1 158 ? 13.197 16.422 2.291 1.00 40.91 158 LEU A C 1
ATOM 1252 O O . LEU A 1 158 ? 13.430 15.812 1.248 1.00 40.91 158 LEU A O 1
ATOM 1256 N N . GLU A 1 159 ? 14.000 17.348 2.806 1.00 36.59 159 GLU A N 1
ATOM 1257 C CA . GLU A 1 159 ? 15.182 17.932 2.182 1.00 36.59 159 GLU A CA 1
ATOM 1258 C C . GLU A 1 159 ? 16.414 17.001 2.057 1.00 36.59 159 GLU A C 1
ATOM 1260 O O . GLU A 1 159 ? 16.709 16.193 2.936 1.00 36.59 159 GLU A O 1
ATOM 1265 N N . LYS A 1 160 ? 17.161 17.260 0.965 1.00 36.84 160 LYS A N 1
ATOM 1266 C CA . LYS A 1 160 ? 18.633 17.292 0.759 1.00 36.84 160 LYS A CA 1
ATOM 1267 C C . LYS A 1 160 ? 19.484 16.021 0.973 1.00 36.84 160 LYS A C 1
ATOM 1269 O O . LYS A 1 160 ? 19.949 15.738 2.071 1.00 36.84 160 LYS A O 1
ATOM 1274 N N . SER A 1 161 ? 19.835 15.352 -0.138 1.00 36.47 161 SER A N 1
ATOM 1275 C CA . SER A 1 161 ? 21.218 15.073 -0.630 1.00 36.47 161 SER A CA 1
ATOM 1276 C C . SER A 1 161 ? 21.175 13.983 -1.726 1.00 36.47 161 SER A C 1
ATOM 1278 O O . SER A 1 161 ? 20.941 12.808 -1.456 1.00 36.47 161 SER A O 1
ATOM 1280 N N . ASN A 1 162 ? 21.329 14.384 -2.996 1.00 50.97 162 ASN A N 1
ATOM 1281 C CA . ASN A 1 162 ? 20.768 13.658 -4.154 1.00 50.97 162 ASN A CA 1
ATOM 1282 C C . ASN A 1 162 ? 21.756 13.015 -5.132 1.00 50.97 162 ASN A C 1
ATOM 1284 O O . ASN A 1 162 ? 21.315 12.378 -6.089 1.00 50.97 162 ASN A O 1
ATOM 1288 N N . GLU A 1 163 ? 23.060 13.148 -4.944 1.00 46.50 163 GLU A N 1
ATOM 1289 C CA . GLU A 1 163 ? 24.025 12.689 -5.955 1.00 46.50 163 GLU A CA 1
ATOM 1290 C C . GLU A 1 163 ? 24.430 11.217 -5.741 1.00 46.50 163 GLU A C 1
ATOM 1292 O O . GLU A 1 163 ? 24.426 10.410 -6.677 1.00 46.50 163 GLU A O 1
ATOM 1297 N N . ASP A 1 164 ? 24.658 10.808 -4.492 1.00 41.09 164 ASP A N 1
ATOM 1298 C CA . ASP A 1 164 ? 25.230 9.491 -4.180 1.00 41.09 164 ASP A CA 1
ATOM 1299 C C . ASP A 1 164 ? 24.254 8.319 -4.414 1.00 41.09 164 ASP A C 1
ATOM 1301 O O . ASP A 1 164 ? 24.646 7.224 -4.834 1.00 41.09 164 ASP A O 1
ATOM 1305 N N . PHE A 1 165 ? 22.948 8.542 -4.229 1.00 42.50 165 PHE A N 1
ATOM 1306 C CA . PHE A 1 165 ? 21.922 7.496 -4.372 1.00 42.50 165 PHE A CA 1
ATOM 1307 C C . PHE A 1 165 ? 21.573 7.165 -5.831 1.00 42.50 165 PHE A C 1
ATOM 1309 O O . PHE A 1 165 ? 21.325 5.997 -6.167 1.00 42.50 165 PHE A O 1
ATOM 1316 N N . LYS A 1 166 ? 21.587 8.165 -6.724 1.00 45.72 166 LYS A N 1
ATOM 1317 C CA . LYS A 1 166 ? 21.380 7.960 -8.169 1.00 45.72 166 LYS A CA 1
ATOM 1318 C C . LYS A 1 166 ? 22.502 7.115 -8.772 1.00 45.72 166 LYS A C 1
ATOM 1320 O O . LYS A 1 166 ? 22.253 6.273 -9.636 1.00 45.72 166 LYS A O 1
ATOM 1325 N N . LYS A 1 167 ? 23.729 7.291 -8.280 1.00 43.81 167 LYS A N 1
ATOM 1326 C CA . LYS A 1 167 ? 24.889 6.507 -8.708 1.00 43.81 167 LYS A CA 1
ATOM 1327 C C . LYS A 1 167 ? 24.779 5.056 -8.234 1.00 43.81 167 LYS A C 1
ATOM 1329 O O . LYS A 1 167 ? 24.935 4.149 -9.044 1.00 43.81 167 LYS A O 1
ATOM 1334 N N . ALA A 1 168 ? 24.398 4.826 -6.974 1.00 44.53 168 ALA A N 1
ATOM 1335 C CA . ALA A 1 168 ? 24.290 3.486 -6.385 1.00 44.53 168 ALA A CA 1
ATOM 1336 C C . ALA A 1 168 ? 23.170 2.611 -6.987 1.00 44.53 168 ALA A C 1
ATOM 1338 O O . ALA A 1 168 ? 23.347 1.403 -7.153 1.00 44.53 168 ALA A O 1
ATOM 1339 N N . SER A 1 169 ? 22.018 3.201 -7.325 1.00 49.94 169 SER A N 1
ATOM 1340 C CA . SER A 1 169 ? 20.896 2.475 -7.948 1.00 49.94 169 SER A CA 1
ATOM 1341 C C . SER A 1 169 ? 21.212 2.043 -9.384 1.00 49.94 169 SER A C 1
ATOM 1343 O O . SER A 1 169 ? 20.994 0.884 -9.738 1.00 49.94 169 SER A O 1
ATOM 1345 N N . ASN A 1 170 ? 21.813 2.931 -10.180 1.00 49.50 170 ASN A N 1
ATOM 1346 C CA . ASN A 1 170 ? 22.257 2.619 -11.539 1.00 49.50 170 ASN A CA 1
ATOM 1347 C C . ASN A 1 170 ? 23.443 1.642 -11.570 1.00 49.50 170 ASN A C 1
ATOM 1349 O O . ASN A 1 170 ? 23.503 0.797 -12.463 1.00 49.50 170 ASN A O 1
ATOM 1353 N N . LEU A 1 171 ? 24.357 1.707 -10.593 1.00 48.50 171 LEU A N 1
ATOM 1354 C CA . LEU A 1 171 ? 25.453 0.740 -10.469 1.00 48.50 171 LEU A CA 1
ATOM 1355 C C . LEU A 1 171 ? 24.916 -0.666 -10.173 1.00 48.50 171 LEU A C 1
ATOM 1357 O O . LEU A 1 171 ? 25.281 -1.610 -10.863 1.00 48.50 171 LEU A O 1
ATOM 1361 N N . LYS A 1 172 ? 23.973 -0.796 -9.227 1.00 58.03 172 LYS A N 1
ATOM 1362 C CA . LYS A 1 172 ? 23.351 -2.087 -8.885 1.00 58.03 172 LYS A CA 1
ATOM 1363 C C . LYS A 1 172 ? 22.542 -2.693 -10.032 1.00 58.03 172 LYS A C 1
ATOM 1365 O O . LYS A 1 172 ? 22.533 -3.912 -10.177 1.00 58.03 172 LYS A O 1
ATOM 1370 N N . LEU A 1 173 ? 21.876 -1.866 -10.842 1.00 52.72 173 LEU A N 1
ATOM 1371 C CA . LEU A 1 173 ? 21.210 -2.308 -12.073 1.00 52.72 173 LEU A CA 1
ATOM 1372 C C . LEU A 1 173 ? 22.218 -2.808 -13.103 1.00 52.72 173 LEU A C 1
ATOM 1374 O O . LEU A 1 173 ? 22.049 -3.905 -13.617 1.00 52.72 173 LEU A O 1
ATOM 1378 N N . LYS A 1 174 ? 23.287 -2.052 -13.372 1.00 58.47 174 LYS A N 1
ATOM 1379 C CA . LYS A 1 174 ? 24.333 -2.467 -14.320 1.00 58.47 174 LYS A CA 1
ATOM 1380 C C . LYS A 1 174 ? 25.043 -3.746 -13.876 1.00 58.47 174 LYS A C 1
ATOM 1382 O O . LYS A 1 174 ? 25.215 -4.652 -14.680 1.00 58.47 174 LYS A O 1
ATOM 1387 N N . GLU A 1 175 ? 25.393 -3.862 -12.598 1.00 64.12 175 GLU A N 1
ATOM 1388 C CA . GLU A 1 175 ? 25.981 -5.080 -12.028 1.00 64.12 175 GLU A CA 1
ATOM 1389 C C . GLU A 1 175 ? 25.034 -6.282 -12.108 1.00 64.12 175 GLU A C 1
ATOM 1391 O O . GLU A 1 175 ? 25.481 -7.400 -12.354 1.00 64.12 175 GLU A O 1
ATOM 1396 N N . TYR A 1 176 ? 23.729 -6.071 -11.910 1.00 55.75 176 TYR A N 1
ATOM 1397 C CA . TYR A 1 176 ? 22.728 -7.124 -12.066 1.00 55.75 176 TYR A CA 1
ATOM 1398 C C . TYR A 1 176 ? 22.576 -7.550 -13.531 1.00 55.75 176 TYR A C 1
ATOM 1400 O O . TYR A 1 176 ? 22.624 -8.742 -13.820 1.00 55.75 176 TYR A O 1
ATOM 1408 N N . MET A 1 177 ? 22.481 -6.588 -14.451 1.00 53.84 177 MET A N 1
ATOM 1409 C CA . MET A 1 177 ? 22.375 -6.824 -15.895 1.00 53.84 177 MET A CA 1
ATOM 1410 C C . MET A 1 177 ? 23.606 -7.558 -16.447 1.00 53.84 177 MET A C 1
ATOM 1412 O O . MET A 1 177 ? 23.465 -8.477 -17.246 1.00 53.84 177 MET A O 1
ATOM 1416 N N . ASN A 1 178 ? 24.804 -7.238 -15.948 1.00 65.06 178 ASN A N 1
ATOM 1417 C CA . ASN A 1 178 ? 26.039 -7.942 -16.305 1.00 65.06 178 ASN A CA 1
ATOM 1418 C C . ASN A 1 178 ? 26.087 -9.387 -15.779 1.00 65.06 178 ASN A C 1
ATOM 1420 O O . ASN A 1 178 ? 26.789 -10.212 -16.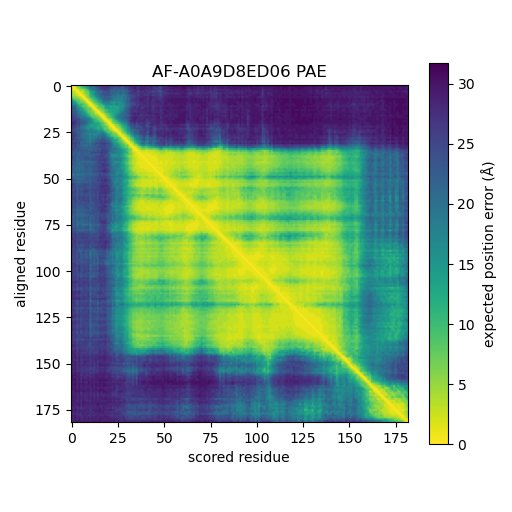348 1.00 65.06 178 ASN A O 1
ATOM 1424 N N . LYS A 1 179 ? 25.355 -9.709 -14.704 1.00 56.25 179 LYS A N 1
ATOM 1425 C CA . LYS A 1 179 ? 25.278 -11.073 -14.148 1.00 56.25 179 LYS A CA 1
ATOM 1426 C C . LYS A 1 179 ? 24.262 -11.973 -14.848 1.00 56.25 179 LYS A C 1
ATOM 1428 O O . LYS A 1 179 ? 24.350 -13.183 -14.693 1.00 56.25 179 LYS A O 1
ATOM 1433 N N . ILE A 1 180 ? 23.285 -11.398 -15.548 1.00 50.53 180 ILE A N 1
ATOM 1434 C CA . ILE A 1 180 ? 22.260 -12.147 -16.296 1.00 50.53 180 ILE A CA 1
ATOM 1435 C C . ILE A 1 180 ? 22.547 -12.207 -17.804 1.00 50.53 180 ILE A C 1
ATOM 1437 O O . ILE A 1 180 ? 21.872 -12.943 -18.513 1.00 50.53 180 ILE A O 1
ATOM 1441 N N . GLY A 1 181 ? 23.507 -11.414 -18.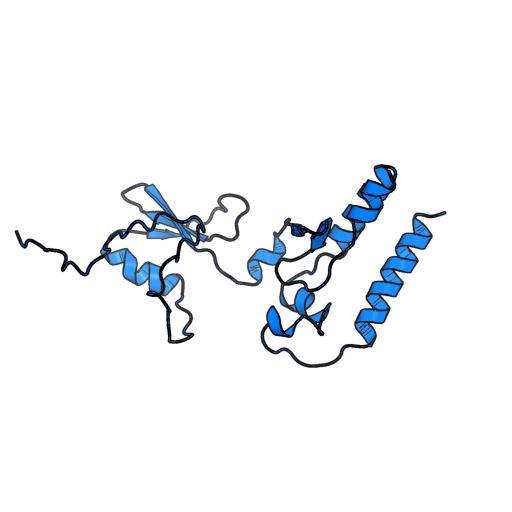295 1.00 46.12 181 GLY A N 1
ATOM 1442 C CA . GLY A 1 181 ? 23.924 -11.353 -19.700 1.00 46.12 181 GLY A CA 1
ATOM 1443 C C . GLY A 1 181 ? 25.199 -12.138 -20.031 1.00 46.12 181 GLY A C 1
ATOM 1444 O O . GLY A 1 181 ? 25.817 -11.840 -21.050 1.00 46.12 181 GLY A O 1
ATOM 1445 N N . GLY A 1 182 ? 25.608 -13.073 -19.167 1.00 38.66 182 GLY A N 1
ATOM 1446 C CA . GLY A 1 182 ? 26.749 -13.975 -19.361 1.00 38.66 182 GLY A CA 1
ATOM 1447 C C . GLY A 1 182 ? 26.320 -15.431 -19.320 1.00 38.66 182 GLY A C 1
ATOM 1448 O O . GLY A 1 182 ? 25.407 -15.736 -18.520 1.00 38.66 182 GLY A O 1
#

Foldseek 3Di:
DDDDDDDDDDPDDDDDPDDDDDPPPDPPDDPPPPDDDDPVNVQVVCVVVFPWDWDPDDDDLAQWTWIAGPPPRDIDTDRDPDFVSLQSDPDWDQDPQRWIDLDPLAPDTHHPPVCVVVVHDPVVSVLVVVVSVVPRDSGNVSRLLLDVVCNVVRPPDDDDDHDPNVVVVVVVVVVSVVVVVD

Nearest PDB structures (foldseek):
  2fb2-assembly1_B  TM=7.379E-01  e=7.024E-05  Staphylococcus aureus
  3h9x-assembly1_A  TM=5.006E-01  e=6.753E+00  Pseudomonas syringae pv. tomato

pLDDT: mean 70.07, std 23.33, range [28.8, 95.31]

Mean predicted aligned error: 15.35 Å

Sequence (182 aa):
MMDYEPKSSNCATSYNHQGSSTVECCSGYMADSGEKISVQSIIGIINQYGSYERVKERIGFGPSVYYRDKKSKSYIGFIINDSSACSYCNRLRLTSEGRVRLCLFSGIEYDLREKFRNASPDEVIKSELKFFMKNKPQDRRQSCRQNPEKANAVCGELEKSNEDFKKASNLKLKEYMNKIGG

Radius of gyration: 23.74 Å; Cα contacts (8 Å, |Δi|>4): 146; chains: 1; bounding box: 70×39×48 Å

Solvent-accessible surface area (backbone atoms only — not comparable to full-atom values): 11824 Å² total; per-residue (Å²): 140,82,86,82,80,80,84,81,79,80,86,76,86,76,84,73,96,67,95,73,94,72,84,82,80,67,100,77,78,76,80,87,73,83,71,85,80,52,70,68,59,52,50,61,61,52,46,82,80,46,54,70,44,78,53,86,71,82,70,78,91,62,64,47,51,42,29,32,29,74,82,82,67,47,76,49,71,48,76,62,95,62,61,76,52,38,78,76,59,84,65,72,42,73,45,96,86,37,27,39,24,55,43,96,52,32,62,57,70,43,81,48,43,66,47,61,74,67,67,55,57,67,69,58,55,51,50,49,53,52,50,49,64,73,65,37,56,70,32,62,69,55,24,23,69,75,22,65,92,52,16,68,86,66,36,74,90,76,85,88,84,74,66,70,61,60,52,54,54,53,48,53,50,51,56,49,53,60,65,72,73,107

Secondary structure (DSSP, 8-state):
----------------SS--------TT---TT-PPPPHHHHHHHHTTTS-EEE--S--SSSSEEEEEETTT--EEEEE--SSGGGGG----EE-TTSEEESSTT----EE-HHHHHTT--HHHHHHHHHHHHHH--SSHHHHHHH-TTTGGGTS-------HHHHHHHHHHHHHHHHHH--